Protein AF-A0A7V9AQG3-F1 (afdb_monomer)

Mean predicted aligned error: 6.1 Å

Radius of gyration: 18.63 Å; Cα contacts (8 Å, |Δi|>4): 374; chains: 1; bounding box: 54×41×49 Å

Secondary structure (DSSP, 8-state):
---------TTTSSPPSSB--EESS-HHHHHHTS-TT-EEEEEEETTTTEEEEEEGGG-EE--BHHHHHHHHHHHHHHHHHHHHHHTT----HHHHHHHHHHHHHHHHHHHHHHHHHTTTTT----S--HHHHTTSSEEEEEEEE-S-----EEEESTTSHHHHH-TTEEEEEETTEEEEEEEETTTTHHHHT-EEEEEEEE-TTT-PEEEEEEEE--S--SSSS------

Sequence (231 aa):
MKQNEARFCVFCGNAPRDNNPEHVLPTWLLKLTGDPKRTVSLGWDYQQNMARKFAFSSFVFPACKVCNEEYSKLETAAGRILTKLCNDSAINVMDADIILDWFDKVRIGLWLGFHILDRNIFGIDPMFHIENRVARKDRMLFVTHFIDQKKKLTFLGTDSAVFRFMPSCFGLLVNGTLFVNASFDFMIAARAGFPYPKEASVDADTMLLSANCWDIANKVKIPVIRFPFLP

Foldseek 3Di:
DPPPPQQAALAFRHRADPWDWDQLDDPLLCVLQPPQQDWDFPQAQPVVRGTDIGRSVPLTGTHHPVRRVVCVVLVVLLSVLVVCLLVVHDDDPVSVLSVQLSVLSSLSSLLVSVCVVNVNPVVDDDPDHSNRTRPPFDKDKDKDAAPQQHRDWDKAPSNDPCCNVPSFWIWIDGRRIIIIMGTDHPQQQQQQFHKAAPDWDQDPPVRDIDGDDIDGPNDHHPPSDDDPPPD

Structure (mmCIF, N/CA/C/O backbone):
data_AF-A0A7V9AQG3-F1
#
_entry.id   AF-A0A7V9AQG3-F1
#
loop_
_atom_site.group_PDB
_atom_site.id
_atom_site.type_symbol
_atom_site.label_atom_id
_atom_site.label_alt_id
_atom_site.label_comp_id
_atom_site.label_asym_id
_atom_site.label_entity_id
_atom_site.label_seq_id
_atom_site.pdbx_PDB_ins_code
_atom_site.Cartn_x
_atom_site.Cartn_y
_atom_site.Cartn_z
_atom_site.occupancy
_atom_site.B_iso_or_equiv
_atom_site.auth_seq_id
_atom_site.auth_comp_id
_atom_site.auth_asym_id
_atom_site.auth_atom_id
_atom_site.pdbx_PDB_model_num
ATOM 1 N N . MET A 1 1 ? -35.386 -5.550 0.467 1.00 31.19 1 MET A N 1
ATOM 2 C CA . MET A 1 1 ? -34.650 -6.788 0.809 1.00 31.19 1 MET A CA 1
ATOM 3 C C . MET A 1 1 ? -33.267 -6.393 1.290 1.00 31.19 1 MET A C 1
ATOM 5 O O . MET A 1 1 ? -32.555 -5.749 0.536 1.00 31.19 1 MET A O 1
ATOM 9 N N . LYS A 1 2 ? -32.910 -6.690 2.545 1.00 31.95 2 LYS A N 1
ATOM 10 C CA . LYS A 1 2 ? -31.539 -6.498 3.040 1.00 31.95 2 LYS A CA 1
ATOM 11 C C . LYS A 1 2 ? -30.675 -7.569 2.376 1.00 31.95 2 LYS A C 1
ATOM 13 O O . LYS A 1 2 ? -30.750 -8.725 2.782 1.00 31.95 2 LYS A O 1
ATOM 18 N N . GLN A 1 3 ? -29.951 -7.214 1.316 1.00 34.59 3 GLN A N 1
ATOM 19 C CA . GLN A 1 3 ? -28.914 -8.093 0.790 1.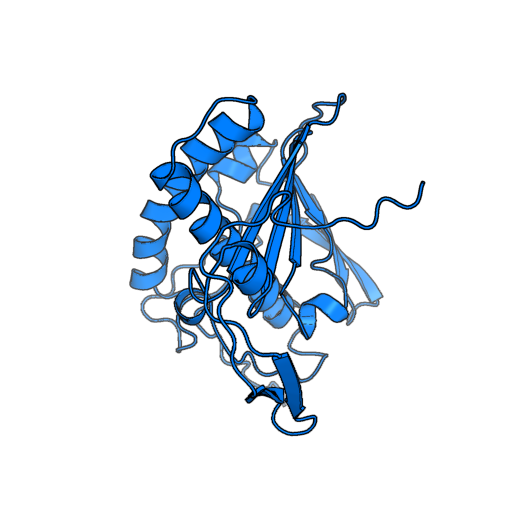00 34.59 3 GLN A CA 1
ATOM 20 C C . GLN A 1 3 ? -27.906 -8.316 1.914 1.00 34.59 3 GLN A C 1
ATOM 22 O O . GLN A 1 3 ? -27.397 -7.376 2.522 1.00 34.59 3 GLN A O 1
ATOM 27 N N . ASN A 1 4 ? -27.721 -9.583 2.256 1.00 39.81 4 ASN A N 1
ATOM 28 C CA . ASN A 1 4 ? -26.712 -10.037 3.187 1.00 39.81 4 ASN A CA 1
ATOM 29 C C . ASN A 1 4 ? -25.376 -9.863 2.446 1.00 39.81 4 ASN A C 1
ATOM 31 O O . ASN A 1 4 ? -24.954 -10.771 1.737 1.00 39.81 4 ASN A O 1
ATOM 35 N N . GLU A 1 5 ? -24.797 -8.657 2.492 1.00 53.19 5 GLU A N 1
ATOM 36 C CA . GLU A 1 5 ? -23.484 -8.363 1.908 1.00 53.19 5 GLU A CA 1
ATOM 37 C C . GLU A 1 5 ? -22.496 -9.362 2.501 1.00 53.19 5 GLU A C 1
ATOM 39 O O . GLU A 1 5 ? -22.226 -9.345 3.707 1.00 53.19 5 GLU A O 1
ATOM 44 N N . ALA A 1 6 ? -22.040 -10.303 1.676 1.00 52.81 6 ALA A N 1
ATOM 45 C CA . ALA A 1 6 ? -21.127 -11.340 2.105 1.00 52.81 6 ALA A CA 1
ATOM 46 C C . ALA A 1 6 ? -19.871 -10.658 2.653 1.00 52.81 6 ALA A C 1
ATOM 48 O O . ALA A 1 6 ? -19.060 -10.114 1.908 1.00 52.81 6 ALA A O 1
ATOM 49 N N . ARG A 1 7 ? -19.732 -10.651 3.983 1.00 77.50 7 ARG A N 1
ATOM 50 C CA . ARG A 1 7 ? -18.509 -10.223 4.655 1.00 77.50 7 ARG A CA 1
ATOM 51 C C . ARG A 1 7 ? -17.426 -11.193 4.211 1.00 77.50 7 ARG A C 1
ATOM 53 O O . ARG A 1 7 ? -17.399 -12.316 4.699 1.00 77.50 7 ARG A O 1
ATOM 60 N N . PHE A 1 8 ? -16.593 -10.788 3.265 1.00 91.75 8 PHE A N 1
ATOM 61 C CA . PHE A 1 8 ? -15.427 -11.546 2.837 1.00 91.75 8 PHE A CA 1
ATOM 62 C C . PHE A 1 8 ? -14.207 -11.140 3.665 1.00 91.75 8 PHE A C 1
ATOM 64 O O . PHE A 1 8 ? -14.130 -10.038 4.209 1.00 91.75 8 PHE A O 1
ATOM 71 N N . CYS A 1 9 ? -13.245 -12.046 3.777 1.00 94.62 9 CYS A N 1
ATOM 72 C CA . CYS A 1 9 ? -11.940 -11.774 4.350 1.00 94.62 9 CYS A CA 1
ATOM 73 C C . CYS A 1 9 ? -11.155 -10.855 3.408 1.00 94.62 9 CYS A C 1
ATOM 75 O O . CYS A 1 9 ? -10.887 -11.239 2.271 1.00 94.62 9 CYS A O 1
ATOM 77 N N . VAL A 1 10 ? -10.713 -9.686 3.878 1.00 95.19 10 VAL A N 1
ATOM 78 C CA . VAL A 1 10 ? -9.935 -8.742 3.046 1.00 95.19 10 VAL A CA 1
ATOM 79 C C . VAL A 1 10 ? -8.606 -9.314 2.533 1.00 95.19 10 VAL A C 1
ATOM 81 O O . VAL A 1 10 ? -8.045 -8.799 1.568 1.00 95.19 10 VAL A O 1
ATOM 84 N N . PHE A 1 11 ? -8.108 -10.392 3.144 1.00 96.12 11 PHE A N 1
ATOM 85 C CA . PHE A 1 11 ? -6.886 -11.061 2.708 1.00 96.12 11 PHE A CA 1
ATOM 86 C C . PHE A 1 11 ? -7.104 -12.058 1.576 1.00 96.12 11 PHE A C 1
ATOM 88 O O . PHE A 1 11 ? -6.461 -11.927 0.536 1.00 96.12 11 PHE A O 1
ATOM 95 N N . CYS A 1 12 ? -8.013 -13.017 1.770 1.00 95.06 12 CYS A N 1
ATOM 96 C CA . CYS A 1 12 ? -8.167 -14.168 0.877 1.00 95.06 12 CYS A CA 1
ATOM 97 C C . CYS A 1 12 ? -9.470 -14.177 0.063 1.00 95.06 12 CYS A C 1
ATOM 99 O O . CYS A 1 12 ? -9.647 -15.047 -0.783 1.00 95.06 12 CYS A O 1
ATOM 101 N N . GLY A 1 13 ? -10.412 -13.272 0.345 1.00 93.81 13 GLY A N 1
ATOM 102 C CA . GLY A 1 13 ? -11.698 -13.150 -0.355 1.00 93.81 13 GLY A CA 1
ATOM 103 C C . GLY A 1 13 ? -12.770 -14.174 -0.002 1.00 93.81 13 GLY A C 1
ATOM 104 O O . GLY A 1 13 ? -13.927 -14.012 -0.373 1.00 93.81 13 GLY A O 1
ATOM 105 N N . ASN A 1 14 ? -12.425 -15.207 0.762 1.00 93.19 14 ASN A N 1
ATOM 106 C CA . ASN A 1 14 ? -13.395 -16.184 1.251 1.00 93.19 14 ASN A CA 1
ATOM 107 C C . ASN A 1 14 ? -14.168 -15.651 2.465 1.00 93.19 14 ASN A C 1
ATOM 109 O O . ASN A 1 14 ? -13.759 -14.679 3.102 1.00 93.19 14 ASN A O 1
ATOM 113 N N . ALA A 1 15 ? -15.248 -16.332 2.850 1.00 92.31 15 ALA A N 1
ATOM 114 C CA . ALA A 1 15 ? -15.914 -16.066 4.123 1.00 92.31 15 ALA A CA 1
ATOM 115 C C . ALA A 1 15 ? -14.911 -16.186 5.304 1.00 92.31 15 ALA A C 1
ATOM 117 O O . ALA A 1 15 ? -14.174 -17.176 5.371 1.00 92.31 15 ALA A O 1
ATOM 118 N N . PRO A 1 16 ? -14.854 -15.206 6.232 1.00 91.44 16 PRO A N 1
ATOM 119 C CA . PRO A 1 16 ? -13.936 -15.217 7.363 1.00 91.44 16 PRO A CA 1
ATOM 120 C C . PRO A 1 16 ? -14.092 -16.465 8.234 1.00 91.44 16 PRO A C 1
ATOM 122 O O . PRO A 1 16 ? -15.179 -16.759 8.730 1.00 91.44 16 PRO A O 1
ATOM 125 N N . ARG A 1 17 ? -12.978 -17.160 8.470 1.00 90.06 17 ARG A N 1
ATOM 126 C CA . ARG A 1 17 ? -12.863 -18.251 9.448 1.00 90.06 17 ARG A CA 1
ATOM 127 C C . ARG A 1 17 ? -12.228 -17.711 10.722 1.00 90.06 17 ARG A C 1
ATOM 129 O O . ARG A 1 17 ? -11.189 -17.057 10.634 1.00 90.06 17 ARG A O 1
ATOM 136 N N . ASP A 1 18 ? -12.847 -17.972 11.873 1.00 87.75 18 ASP A N 1
ATOM 137 C CA . ASP A 1 18 ? -12.423 -17.440 13.176 1.00 87.75 18 ASP A CA 1
ATOM 138 C C . ASP A 1 18 ? -12.212 -15.919 13.123 1.00 87.75 18 ASP A C 1
ATOM 140 O O . ASP A 1 18 ? -11.098 -15.422 13.247 1.00 87.75 18 ASP A O 1
ATOM 144 N N . ASN A 1 19 ? -13.289 -15.182 12.832 1.00 84.31 19 ASN A N 1
ATOM 145 C CA . ASN A 1 19 ? -13.259 -13.754 12.504 1.00 84.31 19 ASN A CA 1
ATOM 146 C C . ASN A 1 19 ? -12.372 -12.925 13.457 1.00 84.31 19 ASN A C 1
ATOM 148 O O . ASN A 1 19 ? -12.694 -12.768 14.635 1.00 84.31 19 ASN A O 1
ATOM 152 N N . ASN A 1 20 ? -11.302 -12.346 12.911 1.00 90.12 20 ASN A N 1
ATOM 153 C CA . ASN A 1 20 ? -10.354 -11.488 13.613 1.00 90.12 20 ASN A CA 1
ATOM 154 C C . ASN A 1 20 ? -10.239 -10.153 12.858 1.00 90.12 20 ASN A C 1
ATOM 156 O O . ASN A 1 20 ? -9.509 -10.100 11.864 1.00 90.12 20 ASN A O 1
ATOM 160 N N . PRO A 1 21 ? -10.983 -9.103 13.263 1.00 90.12 21 PRO A N 1
ATOM 161 C CA . PRO A 1 21 ? -11.036 -7.843 12.532 1.00 90.12 21 PRO A CA 1
ATOM 162 C C . PRO A 1 21 ? -9.646 -7.261 12.269 1.00 90.12 21 PRO A C 1
ATOM 164 O O . PRO A 1 21 ? -8.834 -7.120 13.179 1.00 90.12 21 PRO A O 1
ATOM 167 N N . GLU A 1 22 ? -9.390 -6.913 11.015 1.00 90.69 22 GLU A N 1
ATOM 168 C CA . GLU A 1 22 ? -8.096 -6.444 10.548 1.00 90.69 22 GLU A CA 1
ATOM 169 C C . GLU A 1 22 ? -8.011 -4.924 10.528 1.00 90.69 22 GLU A C 1
ATOM 171 O O . GLU A 1 22 ? -8.869 -4.256 9.948 1.00 90.69 22 GLU A O 1
ATOM 176 N N . HIS A 1 23 ? -6.923 -4.387 11.074 1.00 90.38 23 HIS A N 1
ATOM 177 C CA . HIS A 1 23 ? -6.566 -2.985 10.918 1.00 90.38 23 HIS A CA 1
ATOM 178 C C . HIS A 1 23 ? -5.736 -2.799 9.646 1.00 90.38 23 HIS A C 1
ATOM 180 O O . HIS A 1 23 ? -4.544 -3.086 9.622 1.00 90.38 23 HIS A O 1
ATOM 186 N N . VAL A 1 24 ? -6.329 -2.233 8.590 1.00 89.75 24 VAL A N 1
ATOM 187 C CA . VAL A 1 24 ? -5.584 -1.948 7.344 1.00 89.75 24 VAL A CA 1
ATOM 188 C C . VAL A 1 24 ? -4.343 -1.096 7.621 1.00 89.75 24 VAL A C 1
ATOM 190 O O . VAL A 1 24 ? -3.279 -1.377 7.070 1.00 89.75 24 VAL A O 1
ATOM 193 N N . LEU A 1 25 ? -4.473 -0.101 8.507 1.00 90.25 25 LEU A N 1
ATOM 194 C CA . LEU A 1 25 ? -3.353 0.655 9.060 1.00 90.25 25 LEU A CA 1
ATOM 195 C C . LEU A 1 25 ? -3.062 0.182 10.491 1.00 9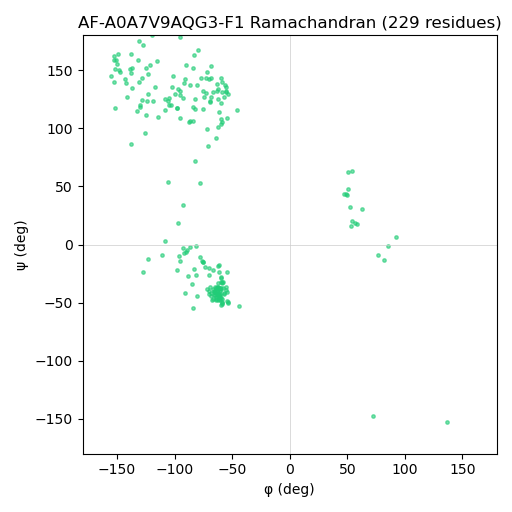0.25 25 LEU A C 1
ATOM 197 O O . LEU A 1 25 ? -3.927 0.337 11.357 1.00 90.25 25 LEU A O 1
ATOM 201 N N . PRO A 1 26 ? -1.854 -0.326 10.772 1.00 90.62 26 PRO A N 1
ATOM 202 C CA . PRO A 1 26 ? -1.552 -0.971 12.039 1.00 90.62 26 PRO A CA 1
ATOM 203 C C . PRO A 1 26 ? -1.541 -0.002 13.220 1.00 90.62 26 PRO A C 1
ATOM 205 O O . PRO A 1 26 ? -1.199 1.179 13.106 1.00 90.62 26 PRO A O 1
ATOM 208 N N . THR A 1 27 ? -1.824 -0.524 14.413 1.00 88.75 27 THR A N 1
ATOM 209 C CA . THR A 1 27 ? -1.903 0.280 15.641 1.00 88.75 27 THR A CA 1
ATOM 210 C C . THR A 1 27 ? -0.593 1.002 15.974 1.00 88.75 27 THR A C 1
ATOM 212 O O . THR A 1 27 ? -0.630 2.106 16.522 1.00 88.75 27 THR A O 1
ATOM 215 N N . TRP A 1 28 ? 0.569 0.423 15.643 1.00 91.75 28 TRP A N 1
ATOM 216 C CA . TRP A 1 28 ? 1.861 1.084 15.866 1.00 91.75 28 TRP A CA 1
ATOM 217 C C . TRP A 1 28 ? 1.981 2.382 15.055 1.00 91.75 28 TRP A C 1
ATOM 219 O O . TRP A 1 28 ? 2.484 3.377 15.574 1.00 91.75 28 TRP A O 1
ATOM 229 N N . LEU A 1 29 ? 1.433 2.420 13.836 1.00 91.75 29 LEU A N 1
ATOM 230 C CA . LEU A 1 29 ? 1.443 3.607 12.981 1.00 91.75 29 LEU A CA 1
ATOM 231 C C . LEU A 1 29 ? 0.497 4.682 13.520 1.00 91.75 29 LEU A C 1
ATOM 233 O O . LEU A 1 29 ? 0.822 5.872 13.519 1.00 91.75 29 LEU A O 1
ATOM 237 N N . LEU A 1 30 ? -0.660 4.266 14.045 1.00 89.75 30 LEU A N 1
ATOM 238 C CA . LEU A 1 30 ? -1.607 5.177 14.688 1.00 89.75 30 LEU A CA 1
ATOM 239 C C . LEU A 1 30 ? -0.977 5.878 15.896 1.00 89.75 30 LEU A C 1
ATOM 241 O O . LEU A 1 30 ? -1.098 7.098 16.010 1.00 89.75 30 LEU A O 1
ATOM 245 N N . LYS A 1 31 ? -0.270 5.113 16.743 1.00 90.12 31 LYS A N 1
ATOM 246 C CA . LYS A 1 31 ? 0.459 5.608 17.924 1.00 90.12 31 LYS A CA 1
ATOM 247 C C . LYS A 1 31 ? 1.634 6.515 17.547 1.00 90.12 31 LYS A C 1
ATOM 249 O O . LYS A 1 31 ? 1.841 7.540 18.190 1.00 90.12 31 LYS A O 1
ATOM 254 N N . LEU A 1 32 ? 2.372 6.177 16.485 1.00 88.81 32 LEU A N 1
ATOM 255 C CA . LEU A 1 32 ? 3.493 6.980 15.976 1.00 88.81 32 LEU A CA 1
ATOM 256 C C . LEU A 1 32 ? 3.060 8.397 15.558 1.00 88.81 32 LEU A C 1
ATOM 258 O O . LEU A 1 32 ? 3.839 9.349 15.621 1.00 88.81 32 LEU A O 1
ATOM 262 N N . THR A 1 33 ? 1.806 8.542 15.137 1.00 88.50 33 THR A N 1
ATOM 263 C CA . THR A 1 33 ? 1.272 9.763 14.521 1.00 88.50 33 THR A CA 1
ATOM 264 C C . THR A 1 33 ? 0.295 10.535 15.414 1.00 88.50 33 THR A C 1
ATOM 266 O O . THR A 1 33 ? -0.237 11.557 14.986 1.00 88.50 33 THR A O 1
ATOM 269 N N . GLY A 1 34 ? 0.062 10.085 16.654 1.00 87.81 34 GLY A N 1
ATOM 270 C CA . GLY A 1 34 ? -0.795 10.759 17.637 1.00 87.81 34 GLY A CA 1
ATOM 271 C C . GLY A 1 34 ? -1.710 9.799 18.403 1.00 87.81 34 GLY A C 1
ATOM 272 O O . GLY A 1 34 ? -1.400 8.622 18.561 1.00 87.81 34 GLY A O 1
ATOM 273 N N . ASP A 1 35 ? -2.857 10.298 18.872 1.00 85.62 35 ASP A N 1
ATOM 274 C CA . ASP A 1 35 ? -3.875 9.475 19.542 1.00 85.62 35 ASP A CA 1
ATOM 275 C C . ASP A 1 35 ? -4.546 8.517 18.531 1.00 85.62 35 ASP A C 1
ATOM 277 O O . ASP A 1 35 ? -5.076 8.996 17.522 1.00 85.62 35 ASP A O 1
ATOM 281 N N . PRO A 1 36 ? -4.547 7.185 18.751 1.00 83.81 36 PRO A N 1
ATOM 282 C CA . PRO A 1 36 ? -5.256 6.225 17.899 1.00 83.81 36 PRO A CA 1
ATOM 283 C C . PRO A 1 36 ? -6.776 6.421 17.834 1.00 83.81 36 PRO A C 1
ATOM 285 O O . PRO A 1 36 ? -7.401 6.003 16.859 1.00 83.81 36 PRO A O 1
ATOM 288 N N . LYS A 1 37 ? -7.375 7.049 18.854 1.00 85.31 37 LYS A N 1
ATOM 289 C CA . LYS A 1 37 ? -8.817 7.326 18.921 1.00 85.31 37 LYS A CA 1
ATOM 290 C C . LYS A 1 37 ? -9.213 8.631 18.234 1.00 85.31 37 LYS A C 1
ATOM 292 O O . LYS A 1 37 ? -10.399 8.949 18.186 1.00 85.31 37 LYS A O 1
ATOM 297 N N . ARG A 1 38 ? -8.251 9.389 17.691 1.00 85.38 38 ARG A N 1
ATOM 298 C CA . ARG A 1 38 ? -8.547 10.646 16.997 1.00 85.38 38 ARG A CA 1
ATOM 299 C C . ARG A 1 38 ? -9.485 10.405 15.816 1.00 85.38 38 ARG A C 1
ATOM 301 O O . ARG A 1 38 ? -9.323 9.447 15.053 1.00 85.38 38 ARG A O 1
ATOM 308 N N . THR A 1 39 ? -10.425 11.323 15.645 1.00 83.44 39 THR A N 1
ATOM 309 C CA . THR A 1 39 ? -11.297 11.351 14.476 1.00 83.44 39 THR A CA 1
ATOM 310 C C . THR A 1 39 ? -10.526 11.873 13.275 1.00 83.44 39 THR A C 1
ATOM 312 O O . THR A 1 39 ? -9.875 12.916 13.348 1.00 83.44 39 THR A O 1
ATOM 315 N N . VAL A 1 40 ? -10.635 11.171 12.155 1.00 78.81 40 VAL A N 1
ATOM 316 C CA . VAL A 1 40 ? -10.075 11.585 10.871 1.00 78.81 40 VAL A CA 1
ATOM 317 C C . VAL A 1 40 ? -11.128 11.637 9.786 1.00 78.81 40 VAL A C 1
ATOM 319 O O . VAL A 1 40 ? -12.126 10.919 9.835 1.00 78.81 40 VAL A O 1
ATOM 322 N N . SER A 1 41 ? -10.885 12.513 8.812 1.00 79.81 41 SER A N 1
ATOM 323 C CA . SER A 1 41 ? -11.671 12.580 7.587 1.00 79.81 41 SER A CA 1
ATOM 324 C C . SER A 1 41 ? -11.128 11.551 6.601 1.00 79.81 41 SER A C 1
ATOM 326 O O . SER A 1 41 ? -9.969 11.646 6.204 1.00 79.81 41 SER A O 1
ATOM 328 N N . LEU A 1 42 ? -11.948 10.580 6.208 1.00 80.25 42 LEU A N 1
ATOM 329 C CA . LEU A 1 42 ? -11.612 9.538 5.234 1.00 80.25 42 LEU A CA 1
ATOM 330 C C . LEU A 1 42 ? -12.322 9.812 3.902 1.00 80.25 42 LEU A C 1
ATOM 332 O O . LEU A 1 42 ? -13.065 8.969 3.403 1.00 80.25 42 LEU A O 1
ATOM 336 N N . GLY A 1 43 ? -12.131 11.020 3.370 1.00 79.81 43 GLY A N 1
ATOM 337 C CA . GLY A 1 43 ? -12.756 11.458 2.122 1.00 79.81 43 GLY A CA 1
ATOM 338 C C . GLY A 1 43 ? -14.259 11.727 2.232 1.00 79.81 43 GLY A C 1
ATOM 339 O O . GLY A 1 43 ? -14.751 12.183 3.272 1.00 79.81 43 GLY A O 1
ATOM 340 N N . TRP A 1 44 ? -14.977 11.467 1.139 1.00 81.75 44 TRP A N 1
ATOM 341 C CA . TRP A 1 44 ? -16.410 11.721 0.990 1.00 81.75 44 TRP A CA 1
ATOM 342 C C . TRP A 1 44 ? -17.227 10.434 1.125 1.00 81.75 44 TRP A C 1
ATOM 344 O O . TRP A 1 44 ? -16.886 9.402 0.552 1.00 81.75 44 TRP A O 1
ATOM 354 N N . ASP A 1 45 ? -18.321 10.498 1.875 1.00 83.19 45 ASP A N 1
ATOM 355 C CA . ASP A 1 45 ? -19.349 9.470 1.876 1.00 83.19 45 ASP A CA 1
ATOM 356 C C . ASP A 1 45 ? -20.347 9.765 0.754 1.00 83.19 45 ASP A C 1
ATOM 358 O O . ASP A 1 45 ? -21.150 10.694 0.843 1.00 83.19 45 ASP A O 1
ATOM 362 N N . TYR A 1 46 ? -20.286 8.978 -0.315 1.00 78.31 46 TYR A N 1
ATOM 363 C CA . TYR A 1 46 ? -21.149 9.148 -1.482 1.00 78.31 46 TYR A CA 1
ATOM 364 C C . TYR A 1 46 ? -22.619 8.793 -1.223 1.00 78.31 46 TYR A C 1
ATOM 366 O O . TYR A 1 46 ? -23.482 9.258 -1.961 1.00 78.31 46 TYR A O 1
ATOM 374 N N . GLN A 1 47 ? -22.926 8.003 -0.187 1.00 79.75 47 GLN A N 1
ATOM 375 C CA . GLN A 1 47 ? -24.311 7.672 0.162 1.00 79.75 47 GLN A CA 1
ATOM 376 C C . GLN A 1 47 ? -24.963 8.796 0.963 1.00 79.75 47 GLN A C 1
ATOM 378 O O . GLN A 1 47 ? -26.108 9.160 0.713 1.00 79.75 47 GLN A O 1
ATOM 383 N N . GLN A 1 48 ? -24.232 9.333 1.941 1.00 81.75 48 GLN A N 1
ATOM 384 C CA . GLN A 1 48 ? -24.725 10.385 2.837 1.00 81.75 48 GLN A CA 1
ATOM 385 C C . GLN A 1 48 ? -24.443 11.798 2.315 1.00 81.75 48 GLN A C 1
ATOM 387 O O . GLN A 1 48 ? -24.902 12.773 2.904 1.00 81.75 48 GLN A O 1
ATOM 392 N N . ASN A 1 49 ? -23.690 11.904 1.220 1.00 82.62 49 ASN A N 1
ATOM 393 C CA . ASN A 1 49 ? -23.243 13.151 0.616 1.00 82.62 49 ASN A CA 1
ATOM 394 C C . ASN A 1 49 ? -22.577 14.099 1.629 1.00 82.62 49 ASN A C 1
ATOM 396 O O . ASN A 1 49 ? -22.916 15.280 1.723 1.00 82.62 49 ASN A O 1
ATOM 400 N N . MET A 1 50 ? -21.647 13.565 2.426 1.00 85.38 50 MET A N 1
ATOM 401 C CA . MET A 1 50 ? -20.938 14.330 3.453 1.00 85.38 50 MET A CA 1
ATOM 402 C C . MET A 1 50 ? -19.518 13.816 3.695 1.00 85.38 50 MET A C 1
ATOM 404 O O . MET A 1 50 ? -19.178 12.690 3.346 1.00 85.38 50 MET A O 1
ATOM 408 N N . ALA A 1 51 ? -18.681 14.621 4.353 1.00 84.00 51 ALA A N 1
ATOM 409 C CA . ALA A 1 51 ? -17.343 14.189 4.747 1.00 84.00 51 ALA A CA 1
ATOM 410 C C . ALA A 1 51 ? -17.407 13.003 5.724 1.00 84.00 51 ALA A C 1
ATOM 412 O O . ALA A 1 51 ? -18.016 13.084 6.796 1.00 84.00 51 ALA A O 1
ATOM 413 N N . ARG A 1 52 ? -16.722 11.916 5.372 1.00 84.25 52 ARG A N 1
ATOM 414 C CA . ARG A 1 52 ? -16.660 10.691 6.162 1.00 84.25 52 ARG A CA 1
ATOM 415 C C . ARG A 1 52 ? -15.739 10.886 7.358 1.00 84.25 52 ARG A C 1
ATOM 417 O O . ARG A 1 52 ? -14.541 11.087 7.179 1.00 84.25 52 ARG A O 1
ATOM 424 N N . LYS A 1 53 ? -16.269 10.792 8.579 1.00 82.81 53 LYS A N 1
ATOM 425 C CA . LYS A 1 53 ? -15.490 10.938 9.818 1.00 82.81 53 LYS A CA 1
ATOM 426 C C . LYS A 1 53 ? -15.532 9.664 10.648 1.00 82.81 53 LYS A C 1
ATOM 428 O O . LYS A 1 53 ? -16.605 9.224 11.042 1.00 82.81 53 LYS A O 1
ATOM 433 N N . PHE A 1 54 ? -14.361 9.118 10.964 1.00 78.62 54 PHE A N 1
ATOM 434 C CA . PHE A 1 54 ? -14.227 7.937 11.819 1.00 78.62 54 PHE A CA 1
ATOM 435 C C . PHE A 1 54 ? -13.057 8.081 12.784 1.00 78.62 54 PHE A C 1
ATOM 437 O O . PHE A 1 54 ? -12.061 8.733 12.471 1.00 78.62 54 PHE A O 1
ATOM 444 N N . ALA A 1 55 ? -13.155 7.432 13.944 1.00 82.50 55 ALA A N 1
ATOM 445 C CA . ALA A 1 55 ? -11.973 7.147 14.745 1.00 82.50 55 ALA A CA 1
ATOM 446 C C . ALA A 1 55 ? -11.100 6.145 13.979 1.00 82.50 55 ALA A C 1
ATOM 448 O O . ALA A 1 55 ? -11.607 5.117 13.525 1.00 82.50 55 ALA A O 1
ATOM 449 N N . PHE A 1 56 ? -9.799 6.414 13.846 1.00 79.31 56 PHE A N 1
ATOM 450 C CA . PHE A 1 56 ? -8.886 5.501 13.141 1.00 79.31 56 PHE A CA 1
ATOM 451 C C . PHE A 1 56 ? -8.921 4.076 13.713 1.00 79.31 56 PHE A C 1
ATOM 453 O O . PHE A 1 56 ? -8.869 3.106 12.962 1.00 79.31 56 PHE A O 1
ATOM 460 N N . SER A 1 57 ? -9.071 3.941 15.033 1.00 80.19 57 SER A N 1
ATOM 461 C CA . SER A 1 57 ? -9.218 2.648 15.713 1.00 80.19 57 SER A CA 1
ATOM 462 C C . SER A 1 57 ? -10.460 1.852 15.300 1.00 80.19 57 SER A C 1
ATOM 464 O O . SER A 1 57 ? -10.516 0.657 15.553 1.00 80.19 57 SER A O 1
ATOM 466 N N . SER A 1 58 ? -11.461 2.489 14.697 1.00 84.38 58 SER A N 1
ATOM 467 C CA . SER A 1 58 ? -12.670 1.815 14.209 1.00 84.38 58 SER A CA 1
ATOM 468 C C . SER A 1 58 ? -12.560 1.397 12.741 1.00 84.38 58 SER A C 1
ATOM 470 O O . SER A 1 58 ? -13.485 0.786 12.215 1.00 84.38 58 SER A O 1
ATOM 472 N N . PHE A 1 59 ? -11.449 1.722 12.070 1.00 85.38 59 PHE A N 1
ATOM 473 C CA . PHE A 1 59 ? -11.195 1.354 10.680 1.00 85.38 59 PHE A CA 1
ATOM 474 C C . PHE A 1 59 ? -10.667 -0.086 10.605 1.00 85.38 59 PHE A C 1
ATOM 476 O O . PHE A 1 59 ? -9.474 -0.326 10.396 1.00 85.38 59 PHE A O 1
ATOM 483 N N . VAL A 1 60 ? -11.576 -1.030 10.862 1.00 90.44 60 VAL A N 1
ATOM 484 C CA . VAL A 1 60 ? -11.325 -2.474 10.867 1.00 90.44 60 VAL A CA 1
ATOM 485 C C . VAL A 1 60 ? -12.236 -3.206 9.892 1.00 90.44 60 VAL A C 1
ATOM 487 O O . VAL A 1 60 ? -13.392 -2.822 9.716 1.00 90.44 60 VAL A O 1
ATOM 490 N N . PHE A 1 61 ? -11.736 -4.287 9.294 1.00 92.19 61 PHE A N 1
ATOM 491 C CA . PHE A 1 61 ? -12.474 -5.062 8.291 1.00 92.19 61 PHE A CA 1
ATOM 492 C C . PHE A 1 61 ? -12.441 -6.564 8.571 1.00 92.19 61 PHE A C 1
ATOM 494 O O . PHE A 1 61 ? -11.567 -7.028 9.300 1.00 92.19 61 PHE A O 1
ATOM 501 N N . PRO A 1 62 ? -13.390 -7.351 8.032 1.00 94.06 62 PRO A N 1
ATOM 502 C CA . PRO A 1 62 ? -13.427 -8.785 8.286 1.00 94.06 62 PRO A CA 1
ATOM 503 C C . PRO A 1 62 ? -12.167 -9.479 7.757 1.00 94.06 62 PRO A C 1
ATOM 505 O O . PRO A 1 62 ? -11.746 -9.254 6.621 1.00 94.06 62 PRO A O 1
ATOM 508 N N . ALA A 1 63 ? -11.583 -10.353 8.571 1.00 95.19 63 ALA A N 1
ATOM 509 C CA . ALA A 1 63 ? -10.434 -11.160 8.191 1.00 95.19 63 ALA A CA 1
ATOM 510 C C . ALA A 1 63 ? -10.450 -12.512 8.909 1.00 95.19 63 ALA A C 1
ATOM 512 O O . ALA A 1 63 ? -10.965 -12.647 10.022 1.00 95.19 63 ALA A O 1
ATOM 513 N N . CYS A 1 64 ? -9.882 -13.526 8.259 1.00 95.44 64 CYS A N 1
ATOM 514 C CA . CYS A 1 64 ? -9.600 -14.806 8.895 1.00 95.44 64 CYS A CA 1
ATOM 515 C C . CYS A 1 64 ? -8.492 -14.629 9.938 1.00 95.44 64 CYS A C 1
ATOM 517 O O . CYS A 1 64 ? -7.515 -13.927 9.663 1.00 95.44 64 CYS A O 1
ATOM 519 N N . LYS A 1 65 ? -8.577 -15.335 11.071 1.00 94.75 65 LYS A N 1
ATOM 520 C CA . LYS A 1 65 ? -7.509 -15.328 12.086 1.00 94.75 65 LYS A CA 1
ATOM 521 C C . LYS A 1 65 ? -6.143 -15.685 11.501 1.00 94.75 65 LYS A C 1
ATOM 523 O O . LYS A 1 65 ? -5.201 -14.929 11.690 1.00 94.75 65 LYS A O 1
ATOM 528 N N . VAL A 1 66 ? -6.071 -16.778 10.738 1.00 94.81 66 VAL A N 1
ATOM 529 C CA . VAL A 1 66 ? -4.821 -17.272 10.131 1.00 94.81 66 VAL A CA 1
ATOM 530 C C . VAL A 1 66 ? -4.201 -16.239 9.185 1.00 94.81 66 VAL A C 1
ATOM 532 O O . VAL A 1 66 ? -3.018 -15.943 9.309 1.00 94.81 66 VAL A O 1
ATOM 535 N N . CYS A 1 67 ? -5.004 -15.645 8.293 1.00 94.94 67 CYS A N 1
ATOM 536 C CA . CYS A 1 67 ? -4.528 -14.610 7.372 1.00 94.94 67 CYS A CA 1
ATOM 537 C C . CYS A 1 67 ? -4.001 -13.390 8.143 1.00 94.94 67 CYS A C 1
ATOM 539 O O . CYS A 1 67 ? -2.907 -12.906 7.882 1.00 94.94 67 CYS A O 1
ATOM 541 N N . ASN A 1 68 ? -4.756 -12.912 9.135 1.00 93.31 68 ASN A N 1
ATOM 542 C CA . ASN A 1 68 ? -4.358 -11.754 9.933 1.00 93.31 68 ASN A CA 1
ATOM 543 C C . ASN A 1 68 ? -3.047 -12.024 10.714 1.00 93.31 68 ASN A C 1
ATOM 545 O O . ASN A 1 68 ? -2.106 -11.230 10.678 1.00 93.31 68 ASN A O 1
ATOM 549 N N . GLU A 1 69 ? -2.924 -13.196 11.342 1.00 93.06 69 GLU A N 1
ATOM 550 C CA . GLU A 1 69 ? -1.711 -13.602 12.064 1.00 93.06 69 GLU A CA 1
ATOM 551 C C . GLU A 1 69 ? -0.483 -13.709 11.147 1.00 93.06 69 GLU A C 1
ATOM 553 O O . GLU A 1 69 ? 0.616 -13.319 11.549 1.00 93.06 69 GLU A O 1
ATOM 558 N N . GLU A 1 70 ? -0.644 -14.182 9.912 1.00 92.31 70 GLU A N 1
ATOM 559 C CA . GLU A 1 70 ? 0.443 -14.237 8.933 1.00 92.31 70 GLU A CA 1
ATOM 560 C C . GLU A 1 70 ? 0.970 -12.834 8.601 1.00 92.31 70 GLU A C 1
ATOM 562 O O . GLU A 1 70 ? 2.176 -12.573 8.689 1.00 92.31 70 GLU A O 1
ATOM 567 N N . TYR A 1 71 ? 0.060 -11.899 8.321 1.00 93.12 71 TYR A N 1
ATOM 568 C CA . TYR A 1 71 ? 0.415 -10.527 7.966 1.00 93.12 71 TYR A CA 1
ATOM 569 C C . TYR A 1 71 ? 0.911 -9.697 9.158 1.00 93.12 71 TYR A C 1
ATOM 571 O O . TYR A 1 71 ? 1.667 -8.746 8.955 1.00 93.12 71 TYR A O 1
ATOM 579 N N . SER A 1 72 ? 0.622 -10.088 10.403 1.00 91.75 72 SER A N 1
ATOM 580 C CA . SER A 1 72 ? 1.157 -9.417 11.601 1.00 91.75 72 SER A CA 1
ATOM 581 C C . SER A 1 72 ? 2.699 -9.386 11.645 1.00 91.75 72 SER A C 1
ATOM 583 O O . SER A 1 72 ? 3.315 -8.417 12.113 1.00 91.75 72 SER A O 1
ATOM 585 N N . LYS A 1 73 ? 3.352 -10.425 11.098 1.00 93.12 73 LYS A N 1
ATOM 586 C CA . LYS A 1 73 ? 4.818 -10.504 10.973 1.00 93.12 73 LYS A CA 1
ATOM 587 C C . LYS A 1 73 ? 5.344 -9.479 9.971 1.00 93.12 73 LYS A C 1
ATOM 589 O O . LYS A 1 73 ? 6.318 -8.782 10.273 1.00 93.12 73 LYS A O 1
ATOM 594 N N . LEU A 1 74 ? 4.675 -9.356 8.820 1.00 95.44 74 LEU A N 1
ATOM 595 C CA . LEU A 1 74 ? 4.984 -8.350 7.803 1.00 95.44 74 LEU A CA 1
ATOM 596 C C . LEU A 1 74 ? 4.867 -6.942 8.394 1.00 95.44 74 LEU A C 1
ATOM 598 O O . LEU A 1 74 ? 5.785 -6.139 8.254 1.00 95.44 74 LEU A O 1
ATOM 602 N N . GLU A 1 75 ? 3.786 -6.654 9.121 1.00 94.81 75 GLU A N 1
ATOM 603 C CA . GLU A 1 75 ? 3.573 -5.335 9.725 1.00 94.81 75 GLU A CA 1
ATOM 604 C C . GLU A 1 75 ? 4.631 -4.964 10.762 1.00 94.81 75 GLU A C 1
ATOM 606 O O . GLU A 1 75 ? 5.075 -3.815 10.816 1.00 94.81 75 GLU A O 1
ATOM 611 N N . THR A 1 76 ? 5.052 -5.928 11.581 1.00 94.62 76 THR A N 1
ATOM 612 C CA . THR A 1 76 ? 6.099 -5.712 12.588 1.00 94.62 76 THR A CA 1
ATOM 613 C C . THR A 1 76 ? 7.438 -5.382 11.927 1.00 94.62 76 THR A C 1
ATOM 615 O O . THR A 1 76 ? 8.166 -4.490 12.375 1.00 94.62 76 THR A O 1
ATOM 618 N N . ALA A 1 77 ? 7.778 -6.077 10.838 1.00 96.31 77 ALA A N 1
ATOM 619 C CA . ALA A 1 77 ? 8.981 -5.783 10.070 1.00 96.31 77 ALA A CA 1
ATOM 620 C C . ALA A 1 77 ? 8.888 -4.417 9.372 1.00 96.31 77 ALA A C 1
ATOM 622 O O . ALA A 1 77 ? 9.790 -3.591 9.532 1.00 96.31 77 ALA A O 1
ATOM 623 N N . ALA A 1 78 ? 7.769 -4.147 8.696 1.00 97.56 78 ALA A N 1
ATOM 624 C CA . ALA A 1 78 ? 7.514 -2.897 7.994 1.00 97.56 78 ALA A CA 1
ATOM 625 C C . ALA A 1 78 ? 7.554 -1.679 8.923 1.00 97.56 78 ALA A C 1
ATOM 627 O O . ALA A 1 78 ? 8.106 -0.654 8.541 1.00 97.56 78 ALA A O 1
ATOM 628 N N . GLY A 1 79 ? 7.066 -1.782 10.165 1.00 96.88 79 GLY A N 1
ATOM 629 C CA . GLY A 1 79 ? 7.113 -0.667 11.118 1.00 96.88 79 GLY A CA 1
ATOM 630 C C . GLY A 1 79 ? 8.529 -0.194 11.452 1.00 96.88 79 GLY A C 1
ATOM 631 O O . GLY A 1 79 ? 8.785 1.011 11.537 1.00 96.88 79 GLY A O 1
ATOM 632 N N . ARG A 1 80 ? 9.482 -1.129 11.560 1.00 96.62 80 ARG A N 1
ATOM 633 C CA . ARG A 1 80 ? 10.903 -0.797 11.760 1.00 96.62 80 ARG A CA 1
ATOM 634 C C . ARG A 1 80 ? 11.478 -0.081 10.538 1.00 96.62 80 ARG A C 1
ATOM 636 O O . ARG A 1 80 ? 12.176 0.916 10.691 1.00 96.62 80 ARG A O 1
ATOM 643 N N . ILE A 1 81 ? 11.161 -0.564 9.339 1.00 97.94 81 ILE A N 1
ATOM 644 C CA . ILE A 1 81 ? 11.667 -0.012 8.073 1.00 97.94 81 ILE A CA 1
ATOM 645 C C . ILE A 1 81 ? 11.049 1.359 7.785 1.00 97.94 81 ILE A C 1
ATOM 647 O O . ILE A 1 81 ? 11.765 2.290 7.435 1.00 97.94 81 ILE A O 1
ATOM 651 N N . LEU A 1 82 ? 9.746 1.525 8.010 1.00 97.31 82 LEU A N 1
ATOM 652 C CA . LEU A 1 82 ? 9.063 2.806 7.852 1.00 97.31 82 LEU A CA 1
ATOM 653 C C . LEU A 1 82 ? 9.650 3.862 8.794 1.00 97.31 82 LEU A C 1
ATOM 655 O O . LEU A 1 82 ? 9.856 4.995 8.379 1.00 97.31 82 LEU A O 1
ATOM 659 N N . THR A 1 83 ? 9.997 3.481 10.028 1.00 95.69 83 THR A N 1
ATOM 660 C CA . THR A 1 83 ? 10.688 4.382 10.965 1.00 95.69 83 THR A CA 1
ATOM 661 C C . THR A 1 83 ? 12.060 4.806 10.437 1.00 95.69 83 THR A C 1
ATOM 663 O O . THR A 1 83 ? 12.395 5.985 10.524 1.00 95.69 83 THR A O 1
ATOM 666 N N . LYS A 1 84 ? 12.843 3.884 9.852 1.00 96.69 84 LYS A N 1
ATOM 667 C CA . LYS A 1 84 ? 14.113 4.231 9.188 1.00 96.69 84 LYS A CA 1
ATOM 668 C C . LYS A 1 84 ? 13.881 5.231 8.055 1.00 96.69 84 LYS A C 1
ATOM 670 O O . LYS A 1 84 ? 14.541 6.261 8.028 1.00 96.69 84 LYS A O 1
ATOM 675 N N . LEU A 1 85 ? 12.917 4.952 7.176 1.00 96.50 85 LEU A N 1
ATOM 676 C CA . LEU A 1 85 ? 12.599 5.815 6.039 1.00 96.50 85 LEU A CA 1
ATOM 677 C C . LEU A 1 85 ? 12.145 7.203 6.487 1.00 96.50 85 LEU A C 1
ATOM 679 O O . LEU A 1 85 ? 12.633 8.181 5.949 1.00 96.50 85 LEU A O 1
ATOM 683 N N . CYS A 1 86 ? 11.283 7.315 7.502 1.00 94.06 86 CYS A N 1
ATOM 684 C CA . CYS A 1 86 ? 10.876 8.609 8.063 1.00 94.06 86 CYS A CA 1
ATOM 685 C C . CYS A 1 86 ? 12.049 9.425 8.628 1.00 94.06 86 CYS A C 1
ATOM 687 O O . CYS A 1 86 ? 11.979 10.650 8.633 1.00 94.06 86 CYS A O 1
ATOM 689 N N . ASN A 1 87 ? 13.113 8.758 9.080 1.00 93.19 87 ASN A N 1
ATOM 690 C CA . ASN A 1 87 ? 14.328 9.379 9.607 1.00 93.19 87 ASN A CA 1
ATOM 691 C C . ASN A 1 87 ? 15.445 9.491 8.552 1.00 93.19 87 ASN A C 1
ATOM 693 O O . ASN A 1 87 ? 16.612 9.596 8.930 1.00 93.19 87 ASN A O 1
ATOM 697 N N . ASP A 1 88 ? 15.111 9.387 7.261 1.00 92.88 88 ASP A N 1
ATOM 698 C CA . ASP A 1 88 ? 16.056 9.451 6.135 1.00 92.88 88 ASP A CA 1
ATOM 699 C C . ASP A 1 88 ? 17.249 8.480 6.278 1.00 92.88 88 ASP A C 1
ATOM 701 O O . ASP A 1 88 ? 18.386 8.741 5.890 1.00 92.88 88 ASP A O 1
ATOM 705 N N . SER A 1 89 ? 17.005 7.333 6.917 1.00 95.69 89 SER A N 1
ATOM 706 C CA . SER A 1 89 ? 18.021 6.310 7.152 1.00 95.69 89 SER A CA 1
ATOM 707 C C . SER A 1 89 ? 18.043 5.294 6.015 1.00 95.69 89 SER A C 1
ATOM 709 O O . SER A 1 89 ? 16.997 4.865 5.522 1.00 95.69 89 SER A O 1
ATOM 711 N N . ALA A 1 90 ? 19.244 4.842 5.650 1.00 95.38 90 ALA A N 1
ATOM 712 C CA . ALA A 1 90 ? 19.427 3.844 4.604 1.00 95.38 90 ALA A CA 1
ATOM 713 C C . ALA A 1 90 ? 18.717 2.515 4.927 1.00 95.38 90 ALA A C 1
ATOM 715 O O . ALA A 1 90 ? 18.700 2.038 6.068 1.00 95.38 90 ALA A O 1
ATOM 716 N N . ILE A 1 91 ? 18.182 1.893 3.880 1.00 97.50 91 ILE A N 1
ATOM 717 C CA . ILE A 1 91 ? 17.577 0.561 3.906 1.00 97.50 91 ILE A CA 1
ATOM 718 C C . ILE A 1 91 ? 18.308 -0.351 2.916 1.00 97.50 91 ILE A C 1
ATOM 720 O O . ILE A 1 91 ? 18.920 0.124 1.961 1.00 97.50 91 ILE A O 1
ATOM 724 N N . ASN A 1 92 ? 18.273 -1.660 3.153 1.00 97.19 92 ASN A N 1
ATOM 725 C CA . ASN A 1 92 ? 18.839 -2.645 2.227 1.00 97.19 92 ASN A CA 1
ATOM 726 C C . ASN A 1 92 ? 17.758 -3.204 1.276 1.00 97.19 92 ASN A C 1
ATOM 728 O O . ASN A 1 92 ? 16.587 -2.846 1.372 1.00 97.19 92 ASN A O 1
ATOM 732 N N . VAL A 1 93 ? 18.151 -4.096 0.362 1.00 95.69 93 VAL A N 1
ATOM 733 C CA . VAL A 1 93 ? 17.235 -4.704 -0.624 1.00 95.69 93 VAL A CA 1
ATOM 734 C C . VAL A 1 93 ? 16.106 -5.497 0.046 1.00 95.69 93 VAL A C 1
ATOM 736 O O . VAL A 1 93 ? 14.952 -5.345 -0.333 1.00 95.69 93 VAL A O 1
ATOM 739 N N . MET A 1 94 ? 16.409 -6.271 1.091 1.00 97.19 94 MET A N 1
ATOM 740 C CA . MET A 1 94 ? 15.395 -7.039 1.827 1.00 97.19 94 MET A CA 1
ATOM 741 C C . MET A 1 94 ? 14.393 -6.122 2.540 1.00 97.19 94 MET A C 1
ATOM 743 O O . MET A 1 94 ? 13.193 -6.386 2.539 1.00 97.19 94 MET A O 1
ATOM 747 N N . ASP A 1 95 ? 14.879 -5.026 3.129 1.00 98.19 95 ASP A N 1
ATOM 748 C CA . ASP A 1 95 ? 14.033 -3.989 3.722 1.00 98.19 95 ASP A CA 1
ATOM 749 C C . ASP A 1 95 ? 13.126 -3.360 2.639 1.00 98.19 95 ASP A C 1
ATOM 751 O O . ASP A 1 95 ? 11.958 -3.074 2.907 1.00 98.19 95 ASP A O 1
ATOM 755 N N . ALA A 1 96 ? 13.635 -3.179 1.413 1.00 96.94 96 ALA A N 1
ATOM 756 C CA . ALA A 1 96 ? 12.875 -2.640 0.286 1.00 96.94 96 ALA A CA 1
ATOM 757 C C . ALA A 1 96 ? 11.724 -3.571 -0.142 1.00 96.94 96 ALA A C 1
ATOM 759 O O . ALA A 1 96 ? 10.604 -3.103 -0.349 1.00 96.94 96 ALA A O 1
ATOM 760 N N . ASP A 1 97 ? 11.962 -4.882 -0.216 1.00 97.00 97 ASP A N 1
ATOM 761 C CA . ASP A 1 97 ? 10.918 -5.858 -0.552 1.00 97.00 97 ASP A CA 1
ATOM 762 C C . ASP A 1 97 ? 9.815 -5.891 0.513 1.00 97.00 97 ASP A C 1
ATOM 764 O O . ASP A 1 97 ? 8.632 -5.775 0.191 1.00 97.00 97 ASP A O 1
ATOM 768 N N . ILE A 1 98 ? 10.199 -5.938 1.793 1.00 98.12 98 ILE A N 1
ATOM 769 C CA . ILE A 1 98 ? 9.258 -5.959 2.922 1.00 98.12 98 ILE A CA 1
ATOM 770 C C . ILE A 1 98 ? 8.376 -4.707 2.933 1.00 98.12 98 ILE A C 1
ATOM 772 O O . ILE A 1 98 ? 7.162 -4.799 3.136 1.00 98.12 98 ILE A O 1
ATOM 776 N N . ILE A 1 99 ? 8.962 -3.519 2.741 1.00 98.12 99 ILE A N 1
ATOM 777 C CA . ILE A 1 99 ? 8.168 -2.289 2.769 1.00 98.12 99 ILE A CA 1
ATOM 778 C C . ILE A 1 99 ? 7.242 -2.203 1.550 1.00 98.12 99 ILE A C 1
ATOM 780 O O . ILE A 1 99 ? 6.098 -1.779 1.701 1.00 98.12 99 ILE A O 1
ATOM 784 N N . LEU A 1 100 ? 7.672 -2.662 0.368 1.00 97.81 100 LEU A N 1
ATOM 785 C CA . LEU A 1 100 ? 6.818 -2.721 -0.823 1.00 97.81 100 LEU A CA 1
ATOM 786 C C . LEU A 1 100 ? 5.649 -3.702 -0.653 1.00 97.81 100 LEU A C 1
ATOM 788 O O . LEU A 1 100 ? 4.524 -3.361 -1.025 1.00 97.81 100 LEU A O 1
ATOM 792 N N . ASP A 1 101 ? 5.877 -4.872 -0.049 1.00 97.94 101 ASP A N 1
ATOM 793 C CA . ASP A 1 101 ? 4.820 -5.837 0.286 1.00 97.94 101 ASP A CA 1
ATOM 794 C C . ASP A 1 101 ? 3.789 -5.221 1.242 1.00 97.94 101 ASP A C 1
ATOM 796 O O . ASP A 1 101 ? 2.576 -5.349 1.050 1.00 97.94 101 ASP A O 1
ATOM 800 N N . TRP A 1 102 ? 4.264 -4.490 2.252 1.00 97.94 102 TRP A N 1
ATOM 801 C CA . TRP A 1 102 ? 3.386 -3.802 3.193 1.00 97.94 102 TRP A CA 1
ATOM 802 C C . TRP A 1 102 ? 2.581 -2.678 2.527 1.00 97.94 102 TRP A C 1
ATOM 804 O O . TRP A 1 102 ? 1.383 -2.550 2.784 1.00 97.94 102 TRP A O 1
ATOM 814 N N . PHE A 1 103 ? 3.184 -1.891 1.631 1.00 98.19 103 PHE A N 1
ATOM 815 C CA . PHE A 1 103 ? 2.454 -0.864 0.880 1.00 98.19 103 PHE A CA 1
ATOM 816 C C . PHE A 1 103 ? 1.404 -1.462 -0.066 1.00 98.19 103 PHE A C 1
ATOM 818 O O . PHE A 1 103 ? 0.314 -0.896 -0.176 1.00 98.19 103 PHE A O 1
ATOM 825 N N . ASP A 1 104 ? 1.671 -2.616 -0.689 1.00 97.00 104 ASP A N 1
ATOM 826 C CA . ASP A 1 104 ? 0.648 -3.361 -1.432 1.00 97.00 104 ASP A CA 1
ATOM 827 C C . ASP A 1 104 ? -0.522 -3.735 -0.512 1.00 97.00 104 ASP A C 1
ATOM 829 O O . ASP A 1 104 ? -1.674 -3.424 -0.833 1.00 97.00 104 ASP A O 1
ATOM 833 N N . LYS A 1 105 ? -0.232 -4.325 0.659 1.00 96.56 105 LYS A N 1
ATOM 834 C CA . LYS A 1 105 ? -1.248 -4.683 1.662 1.00 96.56 105 LYS A CA 1
ATOM 835 C C . LYS A 1 105 ? -2.104 -3.487 2.058 1.00 96.56 105 LYS A C 1
ATOM 837 O O . LYS A 1 105 ? -3.329 -3.589 2.059 1.00 96.56 105 LYS A O 1
ATOM 842 N N . VAL A 1 106 ? -1.481 -2.350 2.368 1.00 96.62 106 VAL A N 1
ATOM 843 C CA . VAL A 1 106 ? -2.201 -1.132 2.760 1.00 96.62 106 VAL A CA 1
ATOM 844 C C . VAL A 1 106 ? -3.070 -0.623 1.613 1.00 96.62 106 VAL A C 1
ATOM 846 O O . VAL A 1 106 ? -4.248 -0.357 1.825 1.00 96.62 106 VAL A O 1
ATOM 849 N N . ARG A 1 107 ? -2.535 -0.522 0.392 1.00 96.75 107 ARG A N 1
ATOM 850 C CA . ARG A 1 107 ? -3.271 -0.025 -0.781 1.00 96.75 107 ARG A CA 1
ATOM 851 C C . ARG A 1 107 ? -4.513 -0.861 -1.082 1.00 96.75 107 ARG A C 1
ATOM 853 O O . ARG A 1 1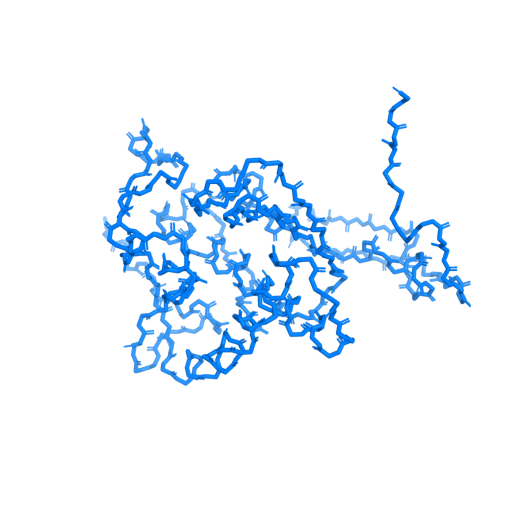07 ? -5.604 -0.314 -1.226 1.00 96.75 107 ARG A O 1
ATOM 860 N N . ILE A 1 108 ? -4.346 -2.181 -1.164 1.00 96.19 108 ILE A N 1
ATOM 861 C CA . ILE A 1 108 ? -5.439 -3.111 -1.473 1.00 96.19 108 ILE A CA 1
ATOM 862 C C . ILE A 1 108 ? -6.429 -3.150 -0.308 1.00 96.19 108 ILE A C 1
ATOM 864 O O . ILE A 1 108 ? -7.636 -3.095 -0.525 1.00 96.19 108 ILE A O 1
ATOM 868 N N . GLY A 1 109 ? -5.933 -3.167 0.932 1.00 95.12 109 GLY A N 1
ATOM 869 C CA . GLY A 1 109 ? -6.768 -3.111 2.127 1.00 95.12 109 GLY A CA 1
ATOM 870 C C . GLY A 1 109 ? -7.608 -1.835 2.203 1.00 95.12 109 GLY A C 1
ATOM 871 O O . GLY A 1 109 ? -8.782 -1.902 2.553 1.00 95.12 109 GLY A O 1
ATOM 872 N N . LEU A 1 110 ? -7.053 -0.678 1.821 1.00 94.12 110 LEU A N 1
ATOM 873 C CA . LEU A 1 110 ? -7.804 0.577 1.738 1.00 94.12 110 LEU A CA 1
ATOM 874 C C . LEU A 1 110 ? -8.898 0.483 0.674 1.00 94.12 110 LEU A C 1
ATOM 876 O O . LEU A 1 110 ? -10.032 0.861 0.946 1.00 94.12 110 LEU A O 1
ATOM 880 N N . TRP A 1 111 ? -8.581 -0.050 -0.507 1.00 94.19 111 TRP A N 1
ATOM 881 C CA . TRP A 1 111 ? -9.554 -0.234 -1.584 1.00 94.19 111 TRP A CA 1
ATOM 882 C C . TRP A 1 111 ? -10.725 -1.135 -1.170 1.00 94.19 111 TRP A C 1
ATOM 884 O O . TRP A 1 111 ? -11.877 -0.707 -1.255 1.00 94.19 111 TRP A O 1
ATOM 894 N N . LEU A 1 112 ? -10.441 -2.326 -0.635 1.00 94.06 112 LEU A N 1
ATOM 895 C CA . LEU A 1 112 ? -11.465 -3.253 -0.136 1.00 94.06 112 LEU A CA 1
ATOM 896 C C . LEU A 1 112 ? -12.248 -2.657 1.036 1.00 94.06 112 LEU A C 1
ATOM 898 O O . LEU A 1 112 ? -13.467 -2.798 1.116 1.00 94.06 112 LEU A O 1
ATOM 902 N N . GLY A 1 113 ? -11.559 -1.952 1.933 1.00 91.31 113 GLY A N 1
ATOM 903 C CA . GLY A 1 113 ? -12.187 -1.305 3.074 1.00 91.31 113 GLY A CA 1
ATOM 904 C C . GLY A 1 113 ? -13.191 -0.238 2.651 1.00 91.31 113 GLY A C 1
ATOM 905 O O . GLY A 1 113 ? -14.315 -0.195 3.147 1.00 91.31 113 GLY A O 1
ATOM 906 N N . PHE A 1 114 ? -12.827 0.584 1.671 1.00 89.19 114 PHE A N 1
ATOM 907 C CA . PHE A 1 114 ? -13.750 1.540 1.083 1.00 89.19 114 PHE A CA 1
ATOM 908 C C . PHE A 1 114 ? -14.889 0.878 0.306 1.00 89.19 114 PHE A C 1
ATOM 910 O O . PHE A 1 114 ? -16.016 1.349 0.406 1.00 89.19 114 PHE A O 1
ATOM 917 N N . HIS A 1 115 ? -14.629 -0.212 -0.418 1.00 89.81 115 HIS A N 1
ATOM 918 C CA . HIS A 1 115 ? -15.675 -0.986 -1.089 1.00 89.81 115 HIS A CA 1
ATOM 919 C C . HIS A 1 115 ? -16.745 -1.479 -0.092 1.00 89.81 115 HIS A C 1
ATOM 921 O O . HIS A 1 115 ? -17.940 -1.325 -0.351 1.00 89.81 115 HIS A O 1
ATOM 927 N N . ILE A 1 116 ? -16.325 -1.972 1.082 1.00 88.88 116 ILE A N 1
ATOM 928 C CA . ILE A 1 116 ? -17.225 -2.383 2.174 1.00 88.88 116 ILE A CA 1
ATOM 929 C C . ILE A 1 116 ? -17.975 -1.179 2.763 1.00 88.88 116 ILE A C 1
ATOM 931 O O . ILE A 1 116 ? -19.187 -1.237 2.958 1.00 88.88 116 ILE A O 1
ATOM 935 N N . LEU A 1 117 ? -17.278 -0.075 3.055 1.00 87.44 117 LEU A N 1
ATOM 936 C CA 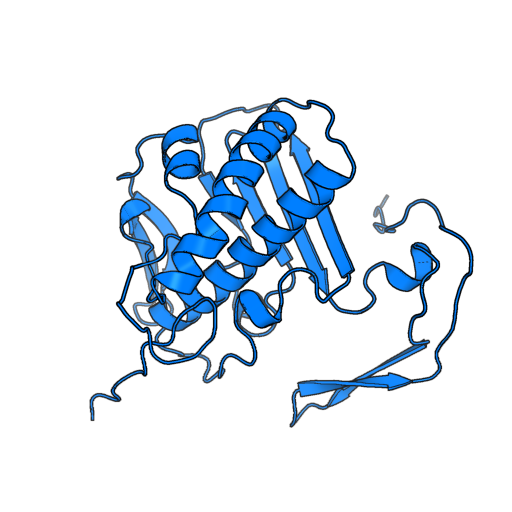. LEU A 1 117 ? -17.903 1.118 3.643 1.00 87.44 117 LEU A CA 1
ATOM 937 C C . LEU A 1 117 ? -18.926 1.768 2.708 1.00 87.44 117 LEU A C 1
ATOM 939 O O . LEU A 1 117 ?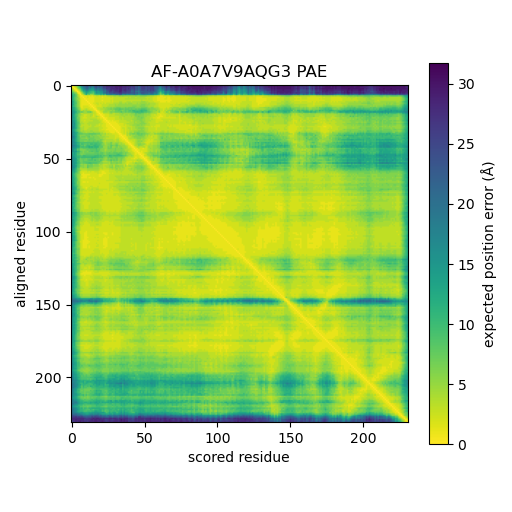 -19.965 2.236 3.167 1.00 87.44 117 LEU A O 1
ATOM 943 N N . ASP A 1 118 ? -18.633 1.779 1.411 1.00 87.12 118 ASP A N 1
ATOM 944 C CA . ASP A 1 118 ? -19.496 2.342 0.378 1.00 87.12 118 ASP A CA 1
ATOM 945 C C . ASP A 1 118 ? -20.605 1.361 -0.038 1.00 87.12 118 ASP A C 1
ATOM 947 O O . ASP A 1 118 ? -21.423 1.710 -0.883 1.00 87.12 118 ASP A O 1
ATOM 951 N N . ARG A 1 119 ? -20.663 0.145 0.532 1.00 86.56 119 ARG A N 1
ATOM 952 C CA . ARG A 1 119 ? -21.661 -0.893 0.197 1.00 86.56 119 ARG A CA 1
ATOM 953 C C . ARG A 1 119 ? -21.789 -1.120 -1.307 1.00 86.56 119 ARG A C 1
ATOM 955 O O . ARG A 1 119 ? -22.884 -1.157 -1.863 1.00 86.56 119 ARG A O 1
ATOM 962 N N . ASN A 1 120 ? -20.639 -1.171 -1.970 1.00 86.25 120 ASN A N 1
ATOM 963 C CA . ASN A 1 120 ? -20.537 -1.359 -3.409 1.00 86.25 120 ASN A CA 1
ATOM 964 C C . ASN A 1 120 ? -21.421 -0.420 -4.269 1.00 86.25 120 ASN A C 1
ATOM 966 O O . ASN A 1 120 ? -22.001 -0.855 -5.261 1.00 86.25 120 ASN A O 1
ATOM 970 N N . ILE A 1 121 ? -21.514 0.880 -3.945 1.00 85.81 121 ILE A N 1
ATOM 971 C CA . ILE A 1 121 ? -22.292 1.844 -4.764 1.00 85.81 121 ILE A CA 1
ATOM 972 C C . ILE A 1 121 ? -21.891 1.889 -6.247 1.00 85.81 121 ILE A C 1
ATOM 974 O O . ILE A 1 121 ? -22.679 2.322 -7.081 1.00 85.81 121 ILE A O 1
ATOM 978 N N . PHE A 1 122 ? -20.661 1.484 -6.568 1.00 83.56 122 PHE A N 1
ATOM 979 C CA . PHE A 1 122 ? -20.132 1.478 -7.929 1.00 83.56 122 PHE A CA 1
ATOM 980 C C . PHE A 1 122 ? -20.415 0.166 -8.677 1.00 83.56 122 PHE A C 1
ATOM 982 O O . PHE A 1 122 ? -20.078 0.076 -9.852 1.00 83.56 122 PHE A O 1
ATOM 989 N N . GLY A 1 123 ? -21.009 -0.840 -8.022 1.00 86.38 123 GLY A N 1
ATOM 990 C CA . GLY A 1 123 ? -21.302 -2.140 -8.635 1.00 86.38 123 GLY A CA 1
ATOM 991 C C . GLY A 1 123 ? -20.053 -2.908 -9.081 1.00 86.38 123 GLY A C 1
ATOM 992 O O . GLY A 1 123 ? -20.100 -3.624 -10.073 1.00 86.38 123 GLY A O 1
ATOM 993 N N . ILE A 1 124 ? -18.928 -2.727 -8.386 1.00 85.00 124 ILE A N 1
ATOM 994 C CA . ILE A 1 124 ? -17.641 -3.357 -8.693 1.00 85.00 124 ILE A CA 1
ATOM 995 C C . ILE A 1 124 ? -17.472 -4.582 -7.806 1.00 85.00 124 ILE A C 1
ATOM 997 O O . ILE A 1 124 ? -17.332 -4.438 -6.595 1.00 85.00 124 ILE A O 1
ATOM 1001 N N . ASP A 1 125 ? -17.390 -5.766 -8.396 1.00 87.12 125 ASP A N 1
ATOM 1002 C CA . ASP A 1 125 ? -17.005 -6.966 -7.658 1.00 87.12 125 ASP A CA 1
ATOM 1003 C C . ASP A 1 125 ? -15.472 -7.040 -7.532 1.00 87.12 125 ASP A C 1
ATOM 1005 O O . ASP A 1 125 ? -14.762 -6.960 -8.543 1.00 87.12 125 ASP A O 1
ATOM 1009 N N . PRO A 1 126 ? -14.910 -7.167 -6.312 1.00 89.69 126 PRO A N 1
ATOM 1010 C CA . PRO A 1 126 ? -13.465 -7.226 -6.143 1.00 89.69 126 PRO A CA 1
ATOM 1011 C C . PRO A 1 126 ? -12.845 -8.439 -6.854 1.00 89.69 126 PRO A C 1
ATOM 1013 O O . PRO A 1 126 ? -13.041 -9.583 -6.451 1.00 89.69 126 PRO A O 1
ATOM 1016 N N . MET A 1 127 ? -12.034 -8.188 -7.886 1.00 86.38 127 MET A N 1
ATOM 1017 C CA . MET A 1 127 ? -11.361 -9.249 -8.655 1.00 86.38 127 MET A CA 1
ATOM 1018 C C . MET A 1 127 ? -10.172 -9.892 -7.923 1.00 86.38 127 MET A C 1
ATOM 1020 O O . MET A 1 127 ? -9.665 -10.931 -8.339 1.00 86.38 127 MET A O 1
ATOM 1024 N N . PHE A 1 128 ? -9.672 -9.260 -6.861 1.00 92.00 128 PHE A N 1
ATOM 1025 C CA . PHE A 1 128 ? -8.531 -9.741 -6.089 1.00 92.00 128 PHE A CA 1
ATOM 1026 C C . PHE A 1 128 ? -8.603 -9.251 -4.647 1.00 92.00 128 PHE A C 1
ATOM 1028 O O . PHE A 1 128 ? -9.239 -8.244 -4.344 1.00 92.00 128 PHE A O 1
ATOM 1035 N N . HIS A 1 129 ? -7.892 -9.949 -3.769 1.00 95.12 129 HIS A N 1
ATOM 1036 C CA . HIS A 1 129 ? -7.712 -9.577 -2.371 1.00 95.12 129 HIS A CA 1
ATOM 1037 C C . HIS A 1 129 ? -6.223 -9.373 -2.069 1.00 95.12 129 HIS A C 1
ATOM 1039 O O . HIS A 1 129 ? -5.388 -9.480 -2.975 1.00 95.12 129 HIS A O 1
ATOM 1045 N N . ILE A 1 130 ? -5.872 -9.023 -0.825 1.00 96.00 130 ILE A N 1
ATOM 1046 C CA . ILE A 1 130 ? -4.483 -8.685 -0.462 1.00 96.00 130 ILE A CA 1
ATOM 1047 C C . ILE A 1 130 ? -3.517 -9.809 -0.879 1.00 96.00 130 ILE A C 1
ATOM 1049 O O . ILE A 1 130 ? -2.560 -9.549 -1.610 1.00 96.00 130 ILE A O 1
ATOM 1053 N N . GLU A 1 131 ? -3.809 -11.061 -0.517 1.00 95.50 131 GLU A N 1
ATOM 1054 C CA . GLU A 1 131 ? -2.937 -12.214 -0.800 1.00 95.50 131 GLU A CA 1
ATOM 1055 C C . GLU A 1 131 ? -2.741 -12.467 -2.295 1.00 95.50 131 GLU A C 1
ATOM 1057 O O . GLU A 1 131 ? -1.672 -12.889 -2.735 1.00 95.50 131 GLU A O 1
ATOM 1062 N N . ASN A 1 132 ? -3.760 -12.187 -3.107 1.00 92.12 132 ASN A N 1
ATOM 1063 C CA . ASN A 1 132 ? -3.694 -12.451 -4.540 1.00 92.12 132 ASN A CA 1
ATOM 1064 C C . ASN A 1 132 ? -2.819 -11.436 -5.284 1.00 92.12 132 ASN A C 1
ATOM 1066 O O . ASN A 1 132 ? -2.482 -11.668 -6.444 1.00 92.12 132 ASN A O 1
ATOM 1070 N N . ARG A 1 133 ? -2.487 -10.296 -4.663 1.00 91.69 133 ARG A N 1
ATOM 1071 C CA . ARG A 1 133 ? -1.993 -9.119 -5.387 1.00 91.69 133 ARG A CA 1
ATOM 1072 C C . ARG A 1 133 ? -0.675 -8.550 -4.861 1.00 91.69 133 ARG A C 1
ATOM 1074 O O . ARG A 1 133 ? 0.030 -7.912 -5.655 1.00 91.69 133 ARG A O 1
ATOM 1081 N N . VAL A 1 134 ? -0.325 -8.798 -3.597 1.00 95.62 134 VAL A N 1
ATOM 1082 C CA . VAL A 1 134 ? 0.988 -8.457 -3.017 1.00 95.62 134 VAL A CA 1
ATOM 1083 C C . VAL A 1 134 ? 2.110 -9.073 -3.854 1.00 95.62 134 VAL A C 1
ATOM 1085 O O . VAL A 1 134 ? 2.043 -10.243 -4.227 1.00 95.62 134 VAL A O 1
ATOM 1088 N N . ALA A 1 135 ? 3.121 -8.267 -4.189 1.00 94.19 135 ALA A N 1
ATOM 1089 C CA . ALA A 1 135 ? 4.312 -8.694 -4.935 1.00 94.19 135 ALA A CA 1
ATOM 1090 C C . ALA A 1 135 ? 4.054 -9.303 -6.332 1.00 94.19 135 ALA A C 1
ATOM 1092 O O . ALA A 1 135 ? 4.932 -9.946 -6.901 1.00 94.19 135 ALA A O 1
ATOM 1093 N N . ARG A 1 136 ? 2.865 -9.095 -6.925 1.00 93.88 136 ARG A N 1
ATOM 1094 C CA . ARG A 1 136 ? 2.498 -9.680 -8.236 1.00 93.88 136 ARG A CA 1
ATOM 1095 C C . ARG A 1 136 ? 2.699 -8.779 -9.450 1.00 93.88 136 ARG A C 1
ATOM 1097 O O . ARG A 1 136 ? 2.523 -9.251 -10.567 1.00 93.88 136 ARG A O 1
ATOM 1104 N N . LYS A 1 137 ? 2.989 -7.495 -9.261 1.00 93.44 137 LYS A N 1
ATOM 1105 C CA . LYS A 1 137 ? 3.144 -6.521 -10.356 1.00 93.44 137 LYS A CA 1
ATOM 1106 C C . LYS A 1 137 ? 4.422 -5.727 -10.175 1.00 93.44 137 LYS A C 1
ATOM 1108 O O . LYS A 1 137 ? 5.059 -5.850 -9.135 1.00 93.44 137 LYS A O 1
ATOM 1113 N N . ASP A 1 138 ? 4.741 -4.873 -11.138 1.00 93.75 138 ASP A N 1
ATOM 1114 C CA . ASP A 1 138 ? 5.783 -3.869 -10.963 1.00 93.75 138 ASP A CA 1
ATOM 1115 C C . ASP A 1 138 ? 5.372 -2.900 -9.858 1.00 93.75 138 ASP A C 1
ATOM 1117 O O . ASP A 1 138 ? 4.208 -2.499 -9.775 1.00 93.75 138 ASP A O 1
ATOM 1121 N N . ARG A 1 13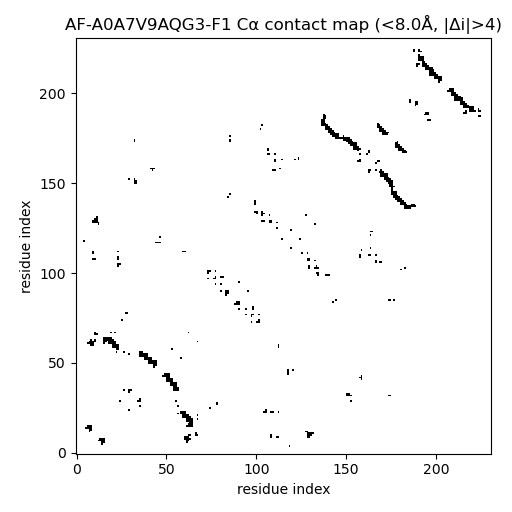9 ? 6.319 -2.529 -8.995 1.00 93.69 139 ARG A N 1
ATOM 1122 C CA . ARG A 1 139 ? 6.044 -1.753 -7.781 1.00 93.69 139 ARG A CA 1
ATOM 1123 C C . ARG A 1 139 ? 7.069 -0.673 -7.584 1.00 93.69 139 ARG A C 1
ATOM 1125 O O . ARG A 1 139 ? 8.226 -0.802 -7.973 1.00 93.69 139 ARG A O 1
ATOM 1132 N N . MET A 1 140 ? 6.622 0.376 -6.925 1.00 93.19 140 MET A N 1
ATOM 1133 C CA . MET A 1 140 ? 7.450 1.507 -6.596 1.00 93.19 140 MET A CA 1
ATOM 1134 C C . MET A 1 140 ? 6.951 2.188 -5.334 1.00 93.19 140 MET A C 1
ATOM 1136 O O . MET A 1 140 ? 5.752 2.221 -5.047 1.00 93.19 140 MET A O 1
ATOM 1140 N N . LEU A 1 141 ? 7.899 2.795 -4.632 1.00 95.44 141 LEU A N 1
ATOM 1141 C CA . LEU A 1 141 ? 7.653 3.702 -3.534 1.00 95.44 141 LEU A CA 1
ATOM 1142 C C . LEU A 1 141 ? 8.516 4.953 -3.719 1.00 95.44 141 LEU A C 1
ATOM 1144 O O . LEU A 1 141 ? 9.740 4.868 -3.673 1.00 95.44 141 LEU A O 1
ATOM 1148 N N . PHE A 1 142 ? 7.886 6.106 -3.925 1.00 94.06 142 PHE A N 1
ATOM 1149 C CA . PHE A 1 142 ? 8.560 7.392 -3.770 1.00 94.06 142 PHE A CA 1
ATOM 1150 C C . PHE A 1 142 ? 8.484 7.830 -2.318 1.00 94.06 142 PHE A C 1
ATOM 1152 O O . PHE A 1 142 ? 7.423 7.729 -1.703 1.00 94.06 142 PHE A O 1
ATOM 1159 N N . VAL A 1 143 ? 9.593 8.347 -1.799 1.00 95.44 143 VAL A N 1
ATOM 1160 C CA . VAL A 1 143 ? 9.694 8.887 -0.443 1.00 95.44 143 VAL A CA 1
ATOM 1161 C C . VAL A 1 143 ? 10.163 10.332 -0.549 1.00 95.44 143 VAL A C 1
ATOM 1163 O O . VAL A 1 143 ? 11.105 10.637 -1.278 1.00 95.44 143 VAL A O 1
ATOM 1166 N N . THR A 1 144 ? 9.470 11.248 0.117 1.00 93.56 144 THR A N 1
ATOM 1167 C CA . THR A 1 144 ? 9.819 12.672 0.143 1.00 93.56 144 THR A CA 1
ATOM 1168 C C . THR A 1 144 ? 9.549 13.242 1.524 1.00 93.56 144 THR A C 1
ATOM 1170 O O . THR A 1 144 ? 8.522 12.948 2.134 1.00 93.56 144 THR A O 1
ATOM 1173 N N . HIS A 1 145 ? 10.452 14.090 2.005 1.00 93.56 145 HIS A N 1
ATOM 1174 C CA . HIS A 1 145 ? 10.351 14.724 3.314 1.00 93.56 145 HIS A CA 1
ATOM 1175 C C . HIS A 1 145 ? 9.944 16.187 3.161 1.00 93.56 145 HIS A C 1
ATOM 1177 O O . HIS A 1 145 ? 10.586 16.955 2.446 1.00 93.56 145 HIS A O 1
ATOM 1183 N N . PHE A 1 146 ? 8.872 16.582 3.840 1.00 89.69 146 PHE A N 1
ATOM 1184 C CA . PHE A 1 146 ? 8.496 17.981 3.984 1.00 89.69 146 PHE A CA 1
ATOM 1185 C C . PHE A 1 146 ? 9.264 18.625 5.138 1.00 89.69 146 PHE A C 1
ATOM 1187 O O . PHE A 1 146 ? 9.602 17.975 6.125 1.00 89.69 146 PHE A O 1
ATOM 1194 N N . ILE A 1 147 ? 9.485 19.935 5.038 1.00 83.62 147 ILE A N 1
ATOM 1195 C CA . ILE A 1 147 ? 10.134 20.720 6.098 1.00 83.62 147 ILE A CA 1
ATOM 1196 C C . ILE A 1 147 ? 9.284 20.700 7.384 1.00 83.62 147 ILE A C 1
ATOM 1198 O O . ILE A 1 147 ? 9.818 20.623 8.487 1.00 83.62 147 ILE A O 1
ATOM 1202 N N . ASP A 1 148 ? 7.954 20.730 7.249 1.00 78.25 148 ASP A N 1
ATOM 1203 C CA . ASP A 1 148 ? 7.023 20.688 8.380 1.00 78.25 148 ASP A CA 1
ATOM 1204 C C . ASP A 1 148 ? 6.760 19.238 8.832 1.00 78.25 148 ASP A C 1
ATOM 1206 O O . ASP A 1 148 ? 6.042 18.478 8.179 1.00 78.25 148 ASP A O 1
ATOM 1210 N N . GLN A 1 149 ? 7.332 18.866 9.978 1.00 74.94 149 GLN A N 1
ATOM 1211 C CA . GLN A 1 149 ? 7.266 17.525 10.579 1.00 74.94 149 GLN A CA 1
ATOM 1212 C C . GLN A 1 149 ? 6.107 17.386 11.584 1.00 74.94 149 GLN A C 1
ATOM 1214 O O . GLN A 1 149 ? 6.208 16.707 12.611 1.00 74.94 149 GLN A O 1
ATOM 1219 N N . LYS A 1 150 ? 4.975 18.055 11.330 1.00 82.69 150 LYS A N 1
ATOM 1220 C CA . LYS A 1 150 ? 3.774 17.913 12.168 1.00 82.69 150 LYS A CA 1
ATOM 1221 C C . LYS A 1 150 ? 3.344 16.456 12.267 1.00 82.69 150 LYS A C 1
ATOM 1223 O O . LYS A 1 150 ? 3.225 15.759 11.258 1.00 82.69 150 LYS A O 1
ATOM 1228 N N . LYS A 1 151 ? 3.001 16.029 13.489 1.00 84.81 151 LYS A N 1
ATOM 1229 C CA . LYS A 1 151 ? 2.400 14.715 13.728 1.00 84.81 151 LYS A CA 1
ATOM 1230 C C . LYS A 1 151 ? 1.087 14.601 12.963 1.00 84.81 151 LYS A C 1
ATOM 1232 O O . LYS A 1 151 ? 0.103 15.261 13.296 1.00 84.81 151 LYS A O 1
ATOM 1237 N N . LYS A 1 152 ? 1.091 13.793 11.909 1.00 87.12 152 LYS A N 1
ATOM 1238 C CA . LYS A 1 152 ? -0.043 13.627 11.001 1.00 87.12 152 LYS A CA 1
ATOM 1239 C C . LYS A 1 152 ? 0.014 12.244 10.380 1.00 87.12 152 LYS A C 1
ATOM 1241 O O . LYS A 1 152 ? 1.079 11.772 9.995 1.00 87.12 152 LYS A O 1
ATOM 1246 N N . LEU A 1 153 ? -1.157 11.633 10.261 1.00 90.31 153 LEU A N 1
ATOM 1247 C CA . LEU A 1 153 ? -1.385 10.476 9.409 1.00 90.31 153 LEU A CA 1
ATOM 1248 C C . LEU A 1 153 ? -2.525 10.821 8.471 1.00 90.31 153 LEU A C 1
ATOM 1250 O O . LEU A 1 153 ? -3.609 11.174 8.935 1.00 90.31 153 LEU A O 1
ATOM 1254 N N . THR A 1 154 ? -2.287 10.717 7.176 1.00 88.75 154 THR A N 1
ATOM 1255 C CA . THR A 1 154 ? -3.349 10.768 6.174 1.00 88.75 154 THR A CA 1
ATOM 1256 C C . THR A 1 154 ? -2.938 9.926 4.988 1.00 88.75 154 THR A C 1
ATOM 1258 O O . THR A 1 154 ? -1.751 9.740 4.740 1.00 88.75 154 THR A O 1
ATOM 1261 N N . PHE A 1 155 ? -3.912 9.444 4.241 1.00 90.62 155 PHE A N 1
ATOM 1262 C CA . PHE A 1 155 ? -3.686 8.872 2.925 1.00 90.62 155 PHE A CA 1
ATOM 1263 C C . PHE A 1 155 ? -4.374 9.736 1.868 1.00 90.62 155 PHE A C 1
ATOM 1265 O O . PHE A 1 155 ? -5.252 10.532 2.198 1.00 90.62 155 PHE A O 1
ATOM 1272 N N . LEU A 1 156 ? -3.916 9.636 0.625 1.00 90.75 156 LEU A N 1
ATOM 1273 C CA . LEU A 1 156 ? -4.307 10.496 -0.489 1.00 90.75 156 LEU A CA 1
ATOM 1274 C C . LEU A 1 156 ? -4.736 9.641 -1.682 1.00 90.75 156 LEU A C 1
ATOM 1276 O O . LEU A 1 156 ? -4.130 8.600 -1.947 1.00 90.75 156 LEU A O 1
ATOM 1280 N N . GLY A 1 157 ? -5.751 10.107 -2.411 1.00 89.81 157 GLY A N 1
ATOM 1281 C CA . GLY A 1 157 ? -6.229 9.506 -3.660 1.00 89.81 157 GLY A CA 1
ATOM 1282 C C . GLY A 1 157 ? -7.171 8.313 -3.487 1.00 89.81 157 GLY A C 1
ATOM 1283 O O . GLY A 1 157 ? -7.848 7.936 -4.442 1.00 89.81 157 GLY A O 1
ATOM 1284 N N . THR A 1 158 ? -7.267 7.747 -2.282 1.00 89.94 158 THR A N 1
ATOM 1285 C CA . THR A 1 158 ? -8.052 6.532 -2.002 1.00 89.94 158 THR A CA 1
ATOM 1286 C C . THR A 1 158 ? -9.556 6.774 -1.932 1.00 89.94 158 THR A C 1
ATOM 1288 O O . THR A 1 158 ? -10.328 5.822 -1.965 1.00 89.94 158 THR A O 1
ATOM 1291 N N . ASP A 1 159 ? -9.985 8.026 -1.833 1.00 84.38 159 ASP A N 1
ATOM 1292 C CA . ASP A 1 159 ? -11.379 8.459 -1.833 1.00 84.38 159 ASP A CA 1
ATOM 1293 C C . ASP A 1 159 ? -11.900 8.808 -3.233 1.00 84.38 159 ASP A C 1
ATOM 1295 O O . ASP A 1 159 ? -13.095 9.016 -3.400 1.00 84.38 159 ASP A O 1
ATOM 1299 N N . SER A 1 160 ? -11.030 8.836 -4.246 1.00 85.19 160 SER A N 1
ATOM 1300 C CA . SER A 1 160 ? -11.434 9.108 -5.624 1.00 85.19 160 SER A CA 1
ATOM 1301 C C . SER A 1 160 ? -12.202 7.937 -6.247 1.00 85.19 160 SER A C 1
ATOM 1303 O O . SER A 1 160 ? -11.908 6.766 -5.988 1.00 85.19 160 SER A O 1
ATOM 1305 N N . ALA A 1 161 ? -13.130 8.247 -7.159 1.00 84.81 161 ALA A N 1
ATOM 1306 C CA . ALA A 1 161 ? -13.798 7.232 -7.975 1.00 84.81 161 ALA A CA 1
ATOM 1307 C C . ALA A 1 161 ? -12.783 6.402 -8.781 1.00 84.81 161 ALA A C 1
ATOM 1309 O O . ALA A 1 161 ? -12.917 5.187 -8.870 1.00 84.81 161 ALA A O 1
ATOM 1310 N N . VAL A 1 162 ? -11.713 7.027 -9.290 1.00 88.19 162 VAL A N 1
ATOM 1311 C CA . VAL A 1 162 ? -10.649 6.336 -10.040 1.00 88.19 162 VAL A CA 1
ATOM 1312 C C . VAL A 1 162 ? -10.026 5.209 -9.216 1.00 88.19 162 VAL A C 1
ATOM 1314 O O . VAL A 1 162 ? -9.835 4.115 -9.737 1.00 88.19 162 VAL A O 1
ATOM 1317 N N . PHE A 1 163 ? -9.774 5.426 -7.923 1.00 91.19 163 PHE A N 1
ATOM 1318 C CA . PHE A 1 163 ? -9.187 4.403 -7.054 1.00 91.19 163 PHE A CA 1
ATOM 1319 C C . PHE A 1 163 ? -10.109 3.197 -6.823 1.00 91.19 163 PHE A C 1
ATOM 1321 O O . PHE A 1 163 ? -9.629 2.112 -6.505 1.00 91.19 163 PHE A O 1
ATOM 1328 N N . ARG A 1 164 ? -11.428 3.354 -7.002 1.00 88.38 164 ARG A N 1
ATOM 1329 C CA . ARG A 1 164 ? -12.399 2.251 -6.912 1.00 88.38 164 ARG A CA 1
ATOM 1330 C C . ARG A 1 164 ? -12.271 1.290 -8.089 1.00 88.38 164 ARG A C 1
ATOM 1332 O O . ARG A 1 164 ? -12.332 0.085 -7.876 1.00 88.38 164 ARG A O 1
ATOM 1339 N N . PHE A 1 165 ? -12.053 1.815 -9.291 1.00 87.06 165 PHE A N 1
ATOM 1340 C CA . PHE A 1 165 ? -11.865 1.011 -10.503 1.00 87.06 165 PHE A CA 1
ATOM 1341 C C . PHE A 1 165 ? -10.416 0.548 -10.678 1.00 87.06 165 PHE A C 1
ATOM 1343 O O . PHE A 1 165 ? -10.161 -0.542 -11.178 1.00 87.06 165 PHE A O 1
ATOM 1350 N N . MET A 1 166 ? -9.458 1.371 -10.253 1.00 88.69 166 MET A N 1
ATOM 1351 C CA . MET A 1 166 ? -8.036 1.130 -10.446 1.00 88.69 166 MET A CA 1
ATOM 1352 C C . MET A 1 166 ? -7.259 1.490 -9.169 1.00 88.69 166 MET A C 1
ATOM 1354 O O . MET A 1 166 ? -6.730 2.600 -9.055 1.00 88.69 166 MET A O 1
ATOM 1358 N N . PRO A 1 167 ? -7.123 0.554 -8.209 1.00 93.00 167 PRO A N 1
ATOM 1359 C CA . PRO A 1 167 ? -6.351 0.767 -6.984 1.00 93.00 167 PRO A CA 1
ATOM 1360 C C . PRO A 1 167 ? -4.840 0.641 -7.253 1.00 93.00 167 PRO A C 1
ATOM 1362 O O . PRO A 1 167 ? -4.134 -0.152 -6.630 1.00 93.00 167 PRO A O 1
ATOM 1365 N N . SER A 1 168 ? -4.328 1.387 -8.236 1.00 92.94 168 SER A N 1
ATOM 1366 C CA . SER A 1 168 ? -2.944 1.291 -8.712 1.00 92.94 168 SER A CA 1
ATOM 1367 C C . SER A 1 168 ? -1.986 2.198 -7.947 1.00 92.94 168 SER A C 1
ATOM 1369 O O . SER A 1 168 ? -0.816 1.845 -7.819 1.00 92.94 168 SER A O 1
ATOM 1371 N N . CYS A 1 169 ? -2.459 3.312 -7.386 1.00 94.75 169 CYS A N 1
ATOM 1372 C CA . CYS A 1 169 ? -1.618 4.305 -6.726 1.00 94.75 169 CYS A CA 1
ATOM 1373 C C . CYS A 1 169 ? -2.309 4.910 -5.502 1.00 94.75 169 CYS A C 1
ATOM 1375 O O . CYS A 1 169 ? -3.514 5.155 -5.533 1.00 94.75 169 CYS A O 1
ATOM 1377 N N . PHE A 1 170 ? -1.549 5.174 -4.441 1.00 96.31 170 PHE A N 1
ATOM 1378 C CA . PHE A 1 170 ? -2.012 5.992 -3.323 1.00 96.31 170 PHE A CA 1
ATOM 1379 C C . PHE A 1 170 ? -0.856 6.726 -2.641 1.00 96.31 170 PHE A C 1
ATOM 1381 O O . PHE A 1 170 ? 0.306 6.323 -2.730 1.00 96.31 170 PHE A O 1
ATOM 1388 N N . GLY A 1 171 ? -1.194 7.803 -1.933 1.00 95.94 171 GLY A N 1
ATOM 1389 C CA . GLY A 1 171 ? -0.265 8.495 -1.045 1.00 95.94 171 GLY A CA 1
ATOM 1390 C C . GLY A 1 171 ? -0.499 8.126 0.417 1.00 95.94 171 GLY A C 1
ATOM 1391 O O . GLY A 1 171 ? -1.645 7.972 0.833 1.00 95.94 171 GLY A O 1
ATOM 1392 N N . LEU A 1 172 ? 0.565 8.055 1.211 1.00 95.62 172 LEU A N 1
ATOM 1393 C CA . LEU A 1 172 ? 0.534 7.958 2.668 1.00 95.62 172 LEU A CA 1
ATOM 1394 C C . LEU A 1 172 ? 1.469 9.021 3.248 1.00 95.62 172 LEU A C 1
ATOM 1396 O O . LEU A 1 172 ? 2.662 9.021 2.978 1.00 95.62 172 LEU A O 1
ATOM 1400 N N . LEU A 1 173 ? 0.938 9.931 4.053 1.00 93.62 173 LEU A N 1
ATOM 1401 C CA . LEU A 1 173 ? 1.705 10.955 4.753 1.00 93.62 173 LEU A CA 1
ATOM 1402 C C . LEU A 1 173 ? 1.824 10.567 6.227 1.00 93.62 173 LEU A C 1
ATOM 1404 O O . LEU A 1 173 ? 0.807 10.464 6.916 1.00 93.62 173 LEU A O 1
ATOM 1408 N N . VAL A 1 174 ? 3.059 10.399 6.699 1.00 94.19 174 VAL A N 1
ATOM 1409 C CA . VAL A 1 174 ? 3.406 10.045 8.081 1.00 94.19 174 VAL A CA 1
ATOM 1410 C C . VAL A 1 174 ? 4.375 11.086 8.628 1.00 94.19 174 VAL A C 1
ATOM 1412 O O . VAL A 1 174 ? 5.515 11.160 8.185 1.00 94.19 174 VAL A O 1
ATOM 1415 N N . ASN A 1 175 ? 3.926 11.897 9.588 1.00 92.38 175 ASN A N 1
ATOM 1416 C CA . ASN A 1 175 ? 4.740 12.895 10.296 1.00 92.38 175 ASN A CA 1
ATOM 1417 C C . ASN A 1 175 ? 5.610 13.778 9.377 1.00 92.38 175 ASN A C 1
ATOM 1419 O O . ASN A 1 175 ? 6.775 13.989 9.662 1.00 92.38 175 ASN A O 1
ATOM 1423 N N . GLY A 1 176 ? 5.076 14.266 8.253 1.00 91.62 176 GLY A N 1
ATOM 1424 C CA . GLY A 1 176 ? 5.848 15.084 7.303 1.00 91.62 176 GLY A CA 1
ATOM 1425 C C . GLY A 1 176 ? 6.663 14.290 6.274 1.00 91.62 176 GLY A C 1
ATOM 1426 O O . GLY A 1 176 ? 7.246 14.892 5.382 1.00 91.62 176 GLY A O 1
ATOM 1427 N N . THR A 1 177 ? 6.654 12.956 6.319 1.00 95.38 177 THR A N 1
ATOM 1428 C CA . THR A 1 177 ? 7.190 12.093 5.253 1.00 95.38 177 THR A CA 1
ATOM 1429 C C . THR A 1 177 ? 6.057 11.607 4.353 1.00 95.38 177 THR A C 1
ATOM 1431 O O . THR A 1 177 ? 5.142 10.922 4.817 1.00 95.38 177 THR A O 1
ATOM 1434 N N . LEU A 1 178 ? 6.095 11.973 3.073 1.00 95.56 178 LEU A N 1
ATOM 1435 C CA . LEU A 1 178 ? 5.167 11.505 2.052 1.00 95.56 178 LEU A CA 1
ATOM 1436 C C . LEU A 1 178 ? 5.726 10.271 1.353 1.00 95.56 178 LEU A C 1
ATOM 1438 O O . LEU A 1 178 ? 6.807 10.299 0.771 1.00 95.56 178 LEU A O 1
ATOM 1442 N N . PHE A 1 179 ? 4.918 9.225 1.353 1.00 97.38 179 PHE A N 1
ATOM 1443 C CA . PHE A 1 179 ? 5.118 8.010 0.595 1.00 97.38 179 PHE A CA 1
ATOM 1444 C C . PHE A 1 179 ? 4.106 7.975 -0.546 1.00 97.38 179 PHE A C 1
ATOM 1446 O O . PHE A 1 179 ? 2.906 8.071 -0.295 1.00 97.38 179 PHE A O 1
ATOM 1453 N N . VAL A 1 180 ? 4.556 7.821 -1.788 1.00 96.81 180 VAL A N 1
ATOM 1454 C CA . VAL A 1 180 ? 3.668 7.577 -2.935 1.00 96.81 180 VAL A CA 1
ATOM 1455 C C . VAL A 1 180 ? 3.963 6.189 -3.467 1.00 96.81 180 VAL A C 1
ATOM 1457 O O . VAL A 1 180 ? 5.034 5.940 -4.021 1.00 96.81 180 VAL A O 1
ATOM 1460 N N . ASN A 1 181 ? 3.019 5.275 -3.269 1.00 96.88 181 ASN A N 1
ATOM 1461 C CA . ASN A 1 181 ? 3.119 3.913 -3.763 1.00 96.88 181 ASN A CA 1
ATOM 1462 C C . ASN A 1 181 ? 2.367 3.782 -5.082 1.00 96.88 181 ASN A C 1
ATOM 1464 O O . ASN A 1 181 ? 1.217 4.203 -5.181 1.00 96.88 181 ASN A O 1
ATOM 1468 N N . ALA A 1 182 ? 3.004 3.145 -6.060 1.00 94.75 182 ALA A N 1
ATOM 1469 C CA . ALA A 1 182 ? 2.384 2.764 -7.318 1.00 94.75 182 ALA A CA 1
ATOM 1470 C C . ALA A 1 182 ? 2.693 1.297 -7.619 1.00 94.75 182 ALA A C 1
ATOM 1472 O O . ALA A 1 182 ? 3.813 0.830 -7.397 1.00 94.75 182 ALA A O 1
ATOM 1473 N N . SER A 1 183 ? 1.705 0.563 -8.127 1.00 94.88 183 SER A N 1
ATOM 1474 C CA . SER A 1 183 ? 1.910 -0.805 -8.597 1.00 94.88 183 SER A CA 1
ATOM 1475 C C . SER A 1 183 ? 0.925 -1.188 -9.697 1.00 94.88 183 SER A C 1
ATOM 1477 O O . SER A 1 183 ? -0.291 -1.226 -9.483 1.00 94.88 183 SER A O 1
ATOM 1479 N N . PHE A 1 184 ? 1.461 -1.474 -10.879 1.00 90.81 184 PHE A N 1
ATOM 1480 C CA . PHE A 1 184 ? 0.718 -1.695 -12.120 1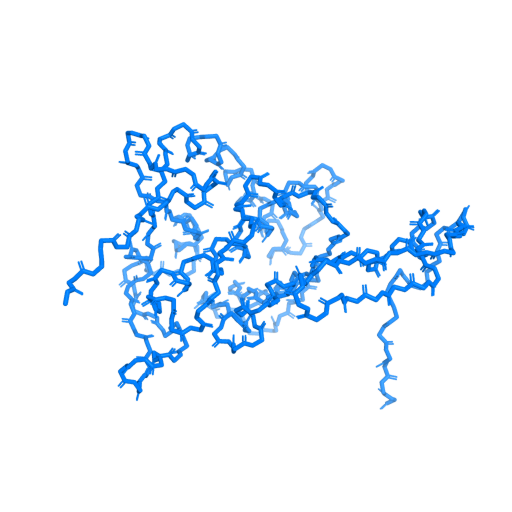.00 90.81 184 PHE A CA 1
ATOM 1481 C C . PHE A 1 184 ? 1.508 -2.619 -13.058 1.00 90.81 184 PHE A C 1
ATOM 1483 O O . PHE A 1 184 ? 2.702 -2.822 -12.859 1.00 90.81 184 PHE A O 1
ATOM 1490 N N . ASP A 1 185 ? 0.856 -3.207 -14.056 1.00 90.69 185 ASP A N 1
ATOM 1491 C CA . ASP A 1 185 ? 1.515 -4.068 -15.041 1.00 90.69 185 ASP A CA 1
ATOM 1492 C C . ASP A 1 185 ? 2.561 -3.300 -15.866 1.00 90.69 185 ASP A C 1
ATOM 1494 O O . ASP A 1 185 ? 2.288 -2.213 -16.373 1.00 90.69 185 ASP A O 1
ATOM 1498 N N . PHE A 1 186 ? 3.761 -3.877 -15.994 1.00 90.81 186 PHE A N 1
ATOM 1499 C CA . PHE A 1 186 ? 4.862 -3.402 -16.850 1.00 90.81 186 PHE A CA 1
ATOM 1500 C C . PHE A 1 186 ? 5.300 -1.940 -16.643 1.00 90.81 186 PHE A C 1
ATOM 1502 O O . PHE A 1 186 ? 5.943 -1.354 -17.517 1.00 90.81 186 PHE A O 1
ATOM 1509 N N . MET A 1 187 ? 4.977 -1.346 -15.489 1.00 90.06 187 MET A N 1
ATOM 1510 C CA . MET A 1 187 ? 5.262 0.052 -15.155 1.00 90.0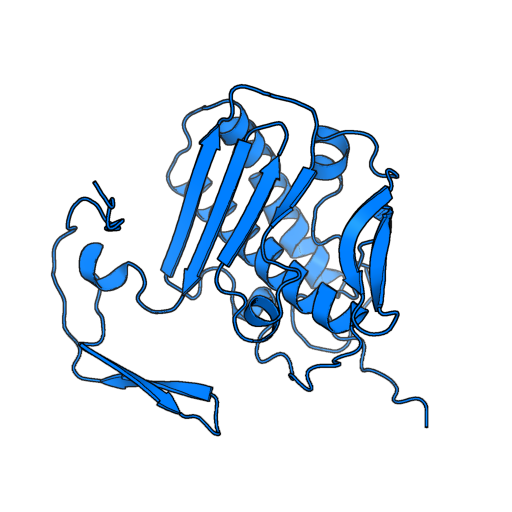6 187 MET A CA 1
ATOM 1511 C C . MET A 1 187 ? 6.748 0.406 -15.293 1.00 90.06 187 MET A C 1
ATOM 1513 O O . MET A 1 187 ? 7.085 1.503 -15.741 1.00 90.06 187 MET A O 1
ATOM 1517 N N . ILE A 1 188 ? 7.638 -0.505 -14.895 1.00 91.12 188 ILE A N 1
ATOM 1518 C CA . ILE A 1 188 ? 9.090 -0.299 -14.955 1.00 91.12 188 ILE A CA 1
ATOM 1519 C C . ILE A 1 188 ? 9.803 -1.366 -15.776 1.00 91.12 188 ILE A C 1
ATOM 1521 O O . ILE A 1 188 ? 10.962 -1.147 -16.125 1.00 91.12 188 ILE A O 1
ATOM 1525 N N . ALA A 1 189 ? 9.138 -2.473 -16.126 1.00 92.12 189 ALA A N 1
ATOM 1526 C CA . ALA A 1 189 ? 9.719 -3.632 -16.803 1.00 92.12 189 ALA A CA 1
ATOM 1527 C C . ALA A 1 189 ? 10.662 -3.255 -17.959 1.00 92.12 189 ALA A C 1
ATOM 1529 O O . ALA A 1 189 ? 11.849 -3.591 -17.934 1.00 92.12 189 ALA A O 1
ATOM 1530 N N . ALA A 1 190 ? 10.188 -2.432 -18.901 1.00 91.25 190 ALA A N 1
ATOM 1531 C CA . ALA A 1 190 ? 10.961 -2.010 -20.073 1.00 91.25 190 ALA A CA 1
ATOM 1532 C C . ALA A 1 190 ? 12.271 -1.276 -19.738 1.00 91.25 190 ALA A C 1
ATOM 1534 O O . ALA A 1 190 ? 13.248 -1.334 -20.492 1.00 91.25 190 ALA A O 1
ATOM 1535 N N . ARG A 1 191 ? 12.289 -0.529 -18.629 1.00 92.00 191 ARG A N 1
ATOM 1536 C CA . ARG A 1 191 ? 13.441 0.273 -18.188 1.00 92.00 191 ARG A CA 1
ATOM 1537 C C . ARG A 1 191 ? 14.278 -0.437 -17.135 1.00 92.00 191 ARG A C 1
ATOM 1539 O O . ARG A 1 191 ? 15.456 -0.127 -17.023 1.00 92.00 191 ARG A O 1
ATOM 1546 N N . ALA A 1 192 ? 13.713 -1.399 -16.421 1.00 91.06 192 ALA A N 1
ATOM 1547 C CA . ALA A 1 192 ? 14.435 -2.312 -15.547 1.00 91.06 192 ALA A CA 1
ATOM 1548 C C . ALA A 1 192 ? 15.151 -3.429 -16.332 1.00 91.06 192 ALA A C 1
ATOM 1550 O O . ALA A 1 192 ? 15.999 -4.117 -15.778 1.00 91.06 192 ALA A O 1
ATOM 1551 N N . GLY A 1 193 ? 14.864 -3.579 -17.630 1.00 92.25 193 GLY A N 1
ATOM 1552 C CA . GLY A 1 193 ? 15.494 -4.587 -18.483 1.00 92.25 193 GLY A CA 1
ATOM 1553 C C . GLY A 1 193 ? 14.732 -5.911 -18.557 1.00 92.25 193 GLY A C 1
ATOM 1554 O O . GLY A 1 193 ? 15.236 -6.844 -19.175 1.00 92.25 193 GLY A O 1
ATOM 1555 N N . PHE A 1 194 ? 13.533 -5.981 -17.974 1.00 92.88 194 PHE A N 1
ATOM 1556 C CA . PHE A 1 194 ? 12.658 -7.153 -17.993 1.00 92.88 194 PHE A CA 1
ATOM 1557 C C . PHE A 1 194 ? 11.822 -7.234 -19.282 1.00 92.88 194 PHE A C 1
ATOM 1559 O O . PHE A 1 194 ? 11.703 -6.226 -19.986 1.00 92.88 194 PHE A O 1
ATOM 1566 N N . PRO A 1 195 ? 11.235 -8.407 -19.599 1.00 94.69 195 PRO A N 1
ATOM 1567 C CA . PRO A 1 195 ? 10.253 -8.542 -20.671 1.00 94.69 195 PRO A CA 1
ATOM 1568 C C . PRO A 1 195 ? 9.064 -7.594 -20.496 1.00 94.69 195 PRO A C 1
ATOM 1570 O O . PRO A 1 195 ? 8.536 -7.443 -19.394 1.00 94.69 195 PRO A O 1
ATOM 1573 N N . TYR A 1 196 ? 8.628 -6.971 -21.587 1.00 94.25 196 TYR A N 1
ATOM 1574 C CA . TYR A 1 196 ? 7.492 -6.051 -21.598 1.00 94.25 196 TYR A CA 1
ATOM 1575 C C . TYR A 1 196 ? 6.745 -6.114 -22.937 1.00 94.25 196 TYR A C 1
ATOM 1577 O O . TYR A 1 196 ? 7.375 -6.350 -23.973 1.00 94.25 196 TYR A O 1
ATOM 1585 N N . PRO A 1 197 ? 5.422 -5.892 -22.952 1.00 95.19 197 PRO A N 1
ATOM 1586 C CA . PRO A 1 197 ? 4.662 -5.837 -24.192 1.00 95.19 197 PRO A CA 1
ATOM 1587 C C . PRO A 1 197 ? 4.867 -4.500 -24.912 1.00 95.19 197 PRO A C 1
ATOM 1589 O O . PRO A 1 197 ? 4.948 -3.443 -24.280 1.00 95.19 197 PRO A O 1
ATOM 1592 N N . LYS A 1 198 ? 4.922 -4.531 -26.246 1.00 94.06 198 LYS A N 1
ATOM 1593 C CA . LYS A 1 198 ? 4.832 -3.322 -27.086 1.00 94.06 198 LYS A CA 1
ATOM 1594 C C . LYS A 1 198 ? 3.396 -2.875 -27.289 1.00 94.06 198 LYS A C 1
ATOM 1596 O O . LYS A 1 198 ? 3.155 -1.693 -27.514 1.00 94.06 198 LYS A O 1
ATOM 1601 N N . GLU A 1 199 ? 2.469 -3.817 -27.203 1.00 92.50 199 GLU A N 1
ATOM 1602 C CA . GLU A 1 199 ? 1.051 -3.597 -27.428 1.00 92.50 199 GLU A CA 1
ATOM 1603 C C . GLU A 1 199 ? 0.27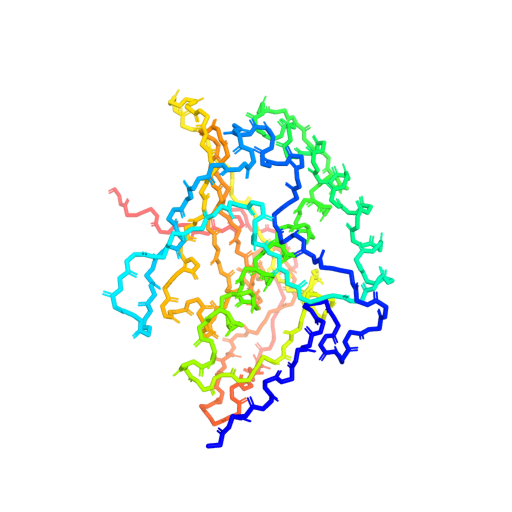5 -4.144 -26.238 1.00 92.50 199 GLU A C 1
ATOM 1605 O O . GLU A 1 199 ? 0.414 -5.312 -25.871 1.00 92.50 199 GLU A O 1
ATOM 1610 N N . ALA A 1 200 ? -0.538 -3.290 -25.627 1.00 90.19 200 ALA A N 1
ATOM 1611 C CA . ALA A 1 200 ? -1.405 -3.657 -24.524 1.00 90.19 200 ALA A CA 1
ATOM 1612 C C . ALA A 1 200 ? -2.782 -3.025 -24.731 1.00 90.19 200 ALA A C 1
ATOM 1614 O O . ALA A 1 200 ? -2.882 -1.847 -25.073 1.00 90.19 200 ALA A O 1
ATOM 1615 N N . SER A 1 201 ? -3.836 -3.806 -24.524 1.00 89.44 201 SER A N 1
ATOM 1616 C CA . SER A 1 201 ? -5.222 -3.340 -24.587 1.00 89.44 201 SER A CA 1
ATOM 1617 C C . SER A 1 201 ? -6.022 -3.947 -23.446 1.00 89.44 201 SER A C 1
ATOM 1619 O O . SER A 1 201 ? -5.730 -5.055 -22.997 1.00 89.44 201 SER A O 1
ATOM 1621 N N . VAL A 1 202 ? -7.002 -3.197 -22.953 1.00 85.00 202 VAL A N 1
ATOM 1622 C CA . VAL A 1 202 ? -7.955 -3.685 -21.959 1.00 85.00 202 VAL A CA 1
ATOM 1623 C C . VAL A 1 202 ? -9.267 -3.919 -22.680 1.00 85.00 202 VAL A C 1
ATOM 1625 O O . VAL A 1 202 ? -9.785 -3.011 -23.329 1.00 85.00 202 VAL A O 1
ATOM 1628 N N . ASP A 1 203 ? -9.769 -5.142 -22.591 1.00 85.31 203 ASP A N 1
ATOM 1629 C CA . ASP A 1 203 ? -11.088 -5.482 -23.100 1.00 85.31 203 ASP A CA 1
ATOM 1630 C C . ASP A 1 203 ? -12.159 -4.795 -22.241 1.00 85.31 203 ASP A C 1
ATOM 1632 O O . ASP A 1 203 ? -12.123 -4.885 -21.015 1.00 85.31 203 ASP A O 1
ATOM 1636 N N . ALA A 1 204 ? -13.075 -4.057 -22.868 1.00 79.81 204 ALA A N 1
ATOM 1637 C CA . ALA A 1 204 ? -14.016 -3.198 -22.146 1.00 79.81 204 ALA A CA 1
ATOM 1638 C C . ALA A 1 204 ? -15.080 -3.987 -21.363 1.00 79.81 204 ALA A C 1
ATOM 1640 O O . ALA A 1 204 ? -15.583 -3.484 -20.360 1.00 79.81 204 ALA A O 1
ATOM 1641 N N . ASP A 1 205 ? -15.397 -5.209 -21.800 1.00 77.38 205 ASP A N 1
ATOM 1642 C CA . ASP A 1 205 ? -16.454 -6.031 -21.207 1.00 77.38 205 ASP A CA 1
ATOM 1643 C C . ASP A 1 205 ? -15.910 -6.925 -20.088 1.00 77.38 205 ASP A C 1
ATOM 1645 O O . ASP A 1 205 ? -16.519 -7.074 -19.030 1.00 77.38 205 ASP A O 1
ATOM 1649 N N . THR A 1 206 ? -14.736 -7.517 -20.307 1.00 78.44 206 THR A N 1
ATOM 1650 C CA . THR A 1 206 ? -14.094 -8.447 -19.368 1.00 78.44 206 THR A CA 1
ATOM 1651 C C . THR A 1 206 ? -13.077 -7.773 -18.453 1.00 78.44 206 THR A C 1
ATOM 1653 O O . THR A 1 206 ? -12.653 -8.373 -17.466 1.00 78.44 206 THR A O 1
ATOM 1656 N N . MET A 1 207 ? -12.657 -6.543 -18.772 1.00 75.19 207 MET A N 1
ATOM 1657 C CA . MET A 1 207 ? -11.587 -5.804 -18.087 1.00 75.19 207 MET A CA 1
ATOM 1658 C C . MET A 1 207 ? -10.244 -6.554 -18.059 1.00 75.19 207 MET A C 1
ATOM 1660 O O . MET A 1 207 ? -9.355 -6.238 -17.262 1.00 75.19 207 MET A O 1
ATOM 1664 N N . LEU A 1 208 ? -10.072 -7.547 -18.939 1.00 81.75 208 LEU A N 1
ATOM 1665 C CA . LEU A 1 208 ? -8.845 -8.323 -19.056 1.00 81.75 208 LEU A CA 1
ATOM 1666 C C . LEU A 1 208 ? -7.801 -7.564 -19.878 1.00 81.75 208 LEU A C 1
ATOM 1668 O O . LEU A 1 208 ? -8.091 -6.997 -20.933 1.00 81.75 208 LEU A O 1
ATOM 1672 N N . LEU A 1 209 ? -6.557 -7.593 -19.397 1.00 85.25 209 LEU A N 1
ATOM 1673 C CA . LEU A 1 209 ? -5.404 -7.045 -20.103 1.00 85.25 209 LEU A CA 1
ATOM 1674 C C . LEU A 1 209 ? -4.890 -8.064 -21.126 1.00 85.25 209 LEU A C 1
ATOM 1676 O O . LEU A 1 209 ? -4.382 -9.121 -20.750 1.00 85.25 209 LEU A O 1
ATOM 1680 N N . SER A 1 210 ? -4.956 -7.712 -22.406 1.00 90.56 210 SER A N 1
ATOM 1681 C CA . SER A 1 210 ? -4.278 -8.427 -23.488 1.00 90.56 210 SER A CA 1
ATOM 1682 C C . SER A 1 210 ? -2.945 -7.754 -23.795 1.00 90.56 210 SER A C 1
ATOM 1684 O O . SER A 1 210 ? -2.896 -6.542 -24.001 1.00 90.56 210 SER A O 1
ATOM 1686 N N . ALA A 1 211 ? -1.866 -8.537 -23.828 1.00 92.25 211 ALA A N 1
ATOM 1687 C CA . ALA A 1 211 ? -0.499 -8.058 -24.005 1.00 92.25 211 ALA A CA 1
ATOM 1688 C C . ALA A 1 211 ? 0.210 -8.851 -25.113 1.00 92.25 211 ALA A C 1
ATOM 1690 O O . ALA A 1 211 ? 0.398 -10.063 -24.999 1.00 92.25 211 ALA A O 1
ATOM 1691 N N . ASN A 1 212 ? 0.617 -8.154 -26.173 1.00 92.56 212 ASN A N 1
ATOM 1692 C CA . ASN A 1 212 ? 1.194 -8.728 -27.385 1.00 92.56 212 ASN A CA 1
ATOM 1693 C C . ASN A 1 212 ? 2.535 -8.068 -27.731 1.00 92.56 212 ASN A C 1
ATOM 1695 O O . ASN A 1 212 ? 2.937 -7.065 -27.132 1.00 92.56 212 ASN A O 1
ATOM 1699 N N . CYS A 1 213 ? 3.219 -8.641 -28.726 1.00 94.06 213 CYS A N 1
ATOM 1700 C CA . CYS A 1 213 ? 4.454 -8.095 -29.292 1.00 94.06 213 CYS A CA 1
ATOM 1701 C C . CYS A 1 213 ? 5.511 -7.829 -28.206 1.00 94.06 213 CYS A C 1
ATOM 1703 O O . CYS A 1 213 ? 5.876 -6.691 -27.928 1.00 94.06 213 CYS A O 1
ATOM 1705 N N . TRP A 1 214 ? 5.959 -8.890 -27.536 1.00 95.50 214 TRP A N 1
ATOM 1706 C CA . TRP A 1 214 ? 6.882 -8.795 -26.406 1.00 95.50 214 TRP A CA 1
ATOM 1707 C C . TRP A 1 214 ? 8.308 -8.438 -26.839 1.00 95.50 214 TRP A C 1
ATOM 1709 O O . TRP A 1 214 ? 8.795 -8.908 -27.866 1.00 95.50 214 TRP A O 1
ATOM 1719 N N . ASP A 1 215 ? 8.988 -7.634 -26.024 1.00 95.88 215 ASP A N 1
ATOM 1720 C CA . ASP A 1 215 ? 10.380 -7.222 -26.213 1.00 95.88 215 ASP A CA 1
ATOM 1721 C C . ASP A 1 215 ? 11.139 -7.263 -24.877 1.00 95.88 215 ASP A C 1
ATOM 1723 O O . ASP A 1 215 ? 10.543 -7.315 -23.798 1.00 95.88 215 ASP A O 1
ATOM 1727 N N . ILE A 1 216 ? 12.469 -7.230 -24.938 1.00 94.94 216 ILE A N 1
ATOM 1728 C CA . ILE A 1 216 ? 13.354 -7.239 -23.776 1.00 94.94 216 ILE A CA 1
ATOM 1729 C C . ILE A 1 216 ? 14.549 -6.310 -24.001 1.00 94.94 216 ILE A C 1
ATOM 1731 O O . ILE A 1 216 ? 15.273 -6.396 -24.989 1.00 94.94 216 ILE A O 1
ATOM 1735 N N . ALA A 1 217 ? 14.783 -5.394 -23.057 1.00 89.56 217 ALA A N 1
ATOM 1736 C CA . ALA A 1 217 ? 15.858 -4.411 -23.199 1.00 89.56 217 ALA A CA 1
ATOM 1737 C C . ALA A 1 217 ? 17.244 -4.937 -22.775 1.00 89.56 217 ALA A C 1
ATOM 1739 O O . ALA A 1 217 ? 18.241 -4.338 -23.178 1.00 89.56 217 ALA A O 1
ATOM 1740 N N . ASN A 1 218 ? 17.320 -5.997 -21.954 1.00 91.31 218 ASN A N 1
ATOM 1741 C CA . ASN A 1 218 ? 18.556 -6.600 -21.414 1.00 91.31 218 ASN A CA 1
ATOM 1742 C C . ASN A 1 218 ? 19.514 -5.624 -20.698 1.00 91.31 218 ASN A C 1
ATOM 1744 O O . ASN A 1 218 ? 20.687 -5.927 -20.491 1.00 91.31 218 ASN A O 1
ATOM 1748 N N . LYS A 1 219 ? 19.037 -4.431 -20.326 1.00 93.00 219 LYS A N 1
ATOM 1749 C CA . LYS A 1 219 ? 19.794 -3.439 -19.559 1.00 93.00 219 LYS A CA 1
ATOM 1750 C C . LYS A 1 219 ? 18.867 -2.505 -18.798 1.00 93.00 219 LYS A C 1
ATOM 1752 O O . LYS A 1 219 ? 17.820 -2.107 -19.315 1.00 93.00 219 LYS A O 1
ATOM 1757 N N . VAL A 1 220 ? 19.307 -2.095 -17.612 1.00 92.50 220 VAL A N 1
ATOM 1758 C CA . VAL A 1 220 ? 18.646 -1.045 -16.836 1.00 92.50 220 VAL A CA 1
ATOM 1759 C C . VAL A 1 220 ? 18.901 0.311 -17.503 1.00 92.50 220 VAL A C 1
ATOM 1761 O O . VAL A 1 220 ? 20.034 0.655 -17.837 1.00 92.50 220 VAL A O 1
ATOM 1764 N N . LYS A 1 221 ? 17.842 1.097 -17.710 1.00 91.50 221 LYS A N 1
ATOM 1765 C CA . LYS A 1 221 ? 17.887 2.458 -18.258 1.00 91.50 221 LYS A CA 1
ATOM 1766 C C . LYS A 1 221 ? 17.588 3.460 -17.146 1.00 91.50 221 LYS A C 1
ATOM 1768 O O . LYS A 1 221 ? 16.463 3.524 -16.660 1.00 91.50 221 LYS A O 1
ATOM 1773 N N . ILE A 1 222 ? 18.561 4.301 -16.807 1.00 86.44 222 ILE A N 1
ATOM 1774 C CA . ILE A 1 222 ? 18.420 5.358 -15.793 1.00 86.44 222 ILE A CA 1
ATOM 1775 C C . ILE A 1 222 ? 17.965 6.673 -16.474 1.00 86.44 222 ILE A C 1
ATOM 1777 O O . ILE A 1 222 ? 18.413 6.953 -17.589 1.00 86.44 222 ILE A O 1
ATOM 1781 N N . PRO A 1 223 ? 17.035 7.453 -15.885 1.00 85.12 223 PRO A N 1
ATOM 1782 C CA . PRO A 1 223 ? 16.265 7.131 -14.678 1.00 85.12 223 PRO A CA 1
ATOM 1783 C C . PRO A 1 223 ? 15.246 6.016 -14.953 1.00 85.12 223 PRO A C 1
ATOM 1785 O O . PRO A 1 223 ? 14.673 5.972 -16.041 1.00 85.12 223 PRO A O 1
ATOM 1788 N N . VAL A 1 224 ? 15.020 5.099 -14.003 1.00 83.44 224 VAL A N 1
ATOM 1789 C CA . VAL A 1 224 ? 14.097 3.955 -14.199 1.00 83.44 224 VAL A CA 1
ATOM 1790 C C . VAL A 1 224 ? 12.685 4.440 -14.521 1.00 83.44 224 VAL A C 1
ATOM 1792 O O . VAL A 1 224 ? 12.020 3.849 -15.362 1.00 83.44 224 VAL A O 1
ATOM 1795 N N . ILE A 1 225 ? 12.281 5.581 -13.965 1.00 80.81 225 ILE A N 1
ATOM 1796 C CA . ILE A 1 225 ? 11.053 6.282 -14.333 1.00 80.81 225 ILE A CA 1
ATOM 1797 C C . ILE A 1 225 ? 11.387 7.648 -14.897 1.00 80.81 225 ILE A C 1
ATOM 1799 O O . ILE A 1 225 ? 12.229 8.377 -14.376 1.00 80.81 225 ILE A O 1
ATOM 1803 N N . ARG A 1 226 ? 10.710 7.984 -15.993 1.00 74.69 226 ARG A N 1
ATOM 1804 C CA . ARG A 1 226 ? 10.739 9.322 -16.563 1.00 74.69 226 ARG A CA 1
ATOM 1805 C C . ARG A 1 226 ? 9.542 10.071 -16.019 1.00 74.69 226 ARG A C 1
ATOM 1807 O O . ARG A 1 226 ? 8.418 9.800 -16.425 1.00 74.69 226 ARG A O 1
ATOM 1814 N N . PHE A 1 227 ? 9.794 11.023 -15.138 1.00 64.38 227 PHE A N 1
ATOM 1815 C CA . PHE A 1 227 ? 8.857 12.118 -15.009 1.00 64.38 227 PHE A CA 1
ATOM 1816 C C . PHE A 1 227 ? 9.063 13.017 -16.224 1.00 64.38 227 PHE A C 1
ATOM 1818 O O . PHE A 1 227 ? 10.210 13.397 -16.488 1.00 64.38 227 PHE A O 1
ATOM 1825 N N . PRO A 1 228 ? 8.014 13.346 -16.994 1.00 52.06 228 PRO A N 1
ATOM 1826 C CA . PRO A 1 228 ? 8.066 14.561 -17.775 1.00 52.06 228 PRO A CA 1
ATOM 1827 C C . PRO A 1 228 ? 8.144 15.682 -16.740 1.00 52.06 228 PRO A C 1
ATOM 1829 O O . PRO A 1 228 ? 7.131 16.114 -16.202 1.00 52.06 228 PRO A O 1
ATOM 1832 N N . PHE A 1 229 ? 9.357 16.090 -16.372 1.00 43.66 229 PHE A N 1
ATOM 1833 C CA . PHE A 1 229 ? 9.528 17.412 -15.804 1.00 43.66 229 PHE A CA 1
ATOM 1834 C C . PHE A 1 229 ? 9.026 18.354 -16.897 1.00 43.66 229 PHE A C 1
ATOM 1836 O O . PHE A 1 229 ? 9.665 18.495 -17.941 1.00 43.66 229 PHE A O 1
ATOM 1843 N N . LEU A 1 230 ? 7.817 18.891 -16.714 1.00 39.81 230 LEU A N 1
ATOM 1844 C CA . LEU A 1 230 ? 7.494 20.153 -17.354 1.00 39.81 230 LEU A CA 1
ATOM 1845 C C . LEU A 1 230 ? 8.535 21.155 -16.824 1.00 39.81 230 LEU A C 1
ATOM 1847 O O . LEU A 1 230 ? 8.825 21.107 -15.624 1.00 39.81 230 LEU A O 1
ATOM 1851 N N . PRO A 1 231 ? 9.164 21.925 -17.725 1.00 39.75 231 PRO A N 1
ATOM 1852 C CA . PRO A 1 231 ? 10.304 22.784 -17.418 1.00 39.75 231 PRO A CA 1
ATOM 1853 C C . PRO A 1 231 ? 10.025 23.781 -16.292 1.00 39.75 231 PRO A C 1
ATOM 1855 O O . PRO A 1 231 ? 8.855 24.209 -16.151 1.00 39.75 231 PRO A O 1
#

pLDDT: mean 88.3, std 11.5, range [31.19, 98.19]

Solvent-accessible surface area (backbone atoms only — not comparable to full-atom values): 13179 Å² total; per-residue (Å²): 130,86,76,79,74,79,65,37,9,56,39,78,56,46,73,47,50,70,73,34,71,35,51,56,71,49,70,69,59,36,53,76,29,45,69,43,72,45,73,42,77,68,45,64,31,84,87,77,73,41,78,28,74,43,37,56,73,70,56,57,40,53,14,22,38,69,60,49,59,59,49,49,56,53,51,58,55,27,53,57,48,50,51,33,53,68,66,76,40,92,76,54,72,69,53,50,52,48,42,51,37,47,50,38,38,34,50,43,34,49,44,53,48,48,40,60,74,54,67,42,78,82,75,66,78,82,92,67,29,30,69,74,50,44,85,68,52,38,73,50,72,47,78,48,76,52,92,65,60,56,71,33,72,49,72,40,61,72,65,39,73,63,24,74,81,47,72,37,56,40,34,41,35,48,39,30,26,39,35,41,38,42,44,40,81,62,71,39,24,56,25,62,21,36,72,28,60,75,40,75,46,66,42,89,89,78,67,46,78,48,73,41,68,73,46,65,59,80,41,71,41,84,67,60,67,80,74,83,73,75,131